Protein AF-A0A7X9X842-F1 (afdb_monomer_lite)

Secondary structure (DSSP, 8-state):
--------------EEHHHHHHHTS-HHHHHHHTT-HHHHHHHHHHHHTT-EEEEE-TTS--EEETTTTEEEEEGGGGG-HHHHHHHHHHHHHHHHS-----TT-HHHHHHHHHHHHHHHHHHHHHHHHHHHHTTPPP----STTHHHHHHHHHHHHHH--HHHHHHHHHHHHTTSBPTTT-SBHHHHHHHHHHHHHTT-

Foldseek 3Di:
DDDDPPPPPPWDDWDQLVVCLVPPQDDLLVVLCVLQPLSVVLSVVLSVVRATETEDEAPPAWAQDQVRSYTYHHPVCSVPNLLRNLRSQLRSQLSRPPQDADLVDLVSRLLSVLLSSLSSQLSSVSSQVSSVVSVHDRSAGDFPLSVQLVVLSVVCVVVVCVVSSSNSSSVSQQQTADPPPRHRVSVVSSVVSCVVPVPD

Structure (mmCIF, N/CA/C/O backbone):
data_AF-A0A7X9X842-F1
#
_entry.id   AF-A0A7X9X842-F1
#
loop_
_atom_site.group_PDB
_atom_site.id
_atom_site.type_symbol
_atom_site.label_atom_id
_atom_site.label_alt_id
_atom_site.label_comp_id
_atom_site.label_asym_id
_atom_site.label_entity_id
_atom_site.label_seq_id
_atom_site.pdbx_PDB_ins_code
_atom_site.Cartn_x
_atom_site.Cartn_y
_atom_site.Cartn_z
_atom_site.occupancy
_atom_site.B_iso_or_equiv
_atom_site.auth_seq_id
_atom_site.auth_comp_id
_atom_site.auth_asym_id
_atom_site.auth_atom_id
_atom_site.pdbx_PDB_model_num
ATOM 1 N N . MET A 1 1 ? 42.921 -17.478 0.334 1.00 38.78 1 MET A N 1
ATOM 2 C CA . MET A 1 1 ? 42.304 -16.219 0.797 1.00 38.78 1 MET A CA 1
ATOM 3 C C . MET A 1 1 ? 40.985 -16.073 0.066 1.00 38.78 1 MET A C 1
ATOM 5 O O . MET A 1 1 ? 41.009 -15.797 -1.123 1.00 38.78 1 MET A O 1
ATOM 9 N N . SER A 1 2 ? 39.864 -16.324 0.735 1.00 37.97 2 SER A N 1
ATOM 10 C CA . SER A 1 2 ? 38.536 -16.087 0.161 1.00 37.97 2 SER A CA 1
ATOM 11 C C . SER A 1 2 ? 37.864 -15.053 1.046 1.00 37.97 2 SER A C 1
ATOM 13 O O . SER A 1 2 ? 37.557 -15.329 2.204 1.00 37.97 2 SER A O 1
ATOM 15 N N . VAL A 1 3 ? 37.766 -13.827 0.536 1.00 37.09 3 VAL A N 1
ATOM 16 C CA . VAL A 1 3 ? 37.162 -12.707 1.255 1.00 37.09 3 VAL A CA 1
ATOM 17 C C . VAL A 1 3 ? 35.656 -12.915 1.259 1.00 37.09 3 VAL A C 1
ATOM 19 O O . VAL A 1 3 ? 35.010 -12.946 0.215 1.00 37.09 3 VAL A O 1
ATOM 22 N N . ASN A 1 4 ? 35.122 -13.076 2.461 1.00 41.97 4 ASN A N 1
ATOM 23 C CA . ASN A 1 4 ? 33.704 -13.119 2.747 1.00 41.97 4 ASN A CA 1
ATOM 24 C C . ASN A 1 4 ? 33.177 -11.676 2.679 1.00 41.97 4 ASN A C 1
ATOM 26 O O . ASN A 1 4 ? 33.366 -10.904 3.619 1.00 41.97 4 ASN A O 1
ATOM 30 N N . ILE A 1 5 ? 32.586 -11.273 1.553 1.00 40.59 5 ILE A N 1
ATOM 31 C CA . ILE A 1 5 ? 31.955 -9.953 1.435 1.00 40.59 5 ILE A CA 1
ATOM 32 C C . ILE A 1 5 ? 30.521 -10.085 1.950 1.00 40.59 5 ILE A C 1
ATOM 34 O O . ILE A 1 5 ? 29.567 -10.167 1.179 1.00 40.59 5 ILE A O 1
ATOM 38 N N . SER A 1 6 ? 30.365 -10.091 3.276 1.00 43.28 6 SER A N 1
ATOM 39 C CA . SER A 1 6 ? 29.121 -9.607 3.876 1.00 43.28 6 SER A CA 1
ATOM 40 C C . SER A 1 6 ? 29.025 -8.130 3.522 1.00 43.28 6 SER A C 1
ATOM 42 O O . SER A 1 6 ? 29.662 -7.285 4.152 1.00 43.28 6 SER A O 1
ATOM 44 N N . ALA A 1 7 ? 28.280 -7.818 2.465 1.00 40.69 7 ALA A N 1
ATOM 45 C CA . ALA A 1 7 ? 27.911 -6.453 2.152 1.00 40.69 7 ALA A CA 1
ATOM 46 C C . ALA A 1 7 ? 27.031 -5.945 3.299 1.00 40.69 7 ALA A C 1
ATOM 48 O O . ALA A 1 7 ? 25.828 -6.198 3.341 1.00 40.69 7 ALA A O 1
ATOM 49 N N . VAL A 1 8 ? 27.647 -5.248 4.254 1.00 39.09 8 VAL A N 1
ATOM 50 C CA . VAL A 1 8 ? 26.935 -4.402 5.209 1.00 39.09 8 VAL A CA 1
ATOM 51 C C . VAL A 1 8 ? 26.252 -3.328 4.365 1.00 39.09 8 VAL A C 1
ATOM 53 O O . VAL A 1 8 ? 26.873 -2.339 3.975 1.00 39.09 8 VAL A O 1
ATOM 56 N N . ARG A 1 9 ? 24.992 -3.564 3.984 1.00 49.44 9 ARG A N 1
ATOM 57 C CA . ARG A 1 9 ? 24.164 -2.551 3.330 1.00 49.44 9 ARG A CA 1
ATOM 58 C C . ARG A 1 9 ? 24.034 -1.396 4.317 1.00 49.44 9 ARG A C 1
ATOM 60 O O . ARG A 1 9 ? 23.484 -1.568 5.400 1.00 49.44 9 ARG A O 1
ATOM 67 N N . ARG A 1 10 ? 24.619 -0.248 3.972 1.00 44.88 10 ARG A N 1
ATOM 68 C CA . ARG A 1 10 ? 24.470 0.988 4.748 1.00 44.88 10 ARG A CA 1
ATOM 69 C C . ARG A 1 10 ? 22.972 1.297 4.904 1.00 44.88 10 ARG A C 1
ATOM 71 O O . ARG A 1 10 ? 22.228 1.023 3.960 1.00 44.88 10 ARG A O 1
ATOM 78 N N . PRO A 1 11 ? 22.531 1.886 6.030 1.00 49.59 11 PRO A N 1
ATOM 79 C CA . PRO A 1 11 ? 21.197 2.468 6.105 1.00 49.59 11 PRO A CA 1
ATOM 80 C C . PRO A 1 11 ? 21.057 3.460 4.949 1.00 49.59 11 PRO A C 1
ATOM 82 O O . PRO A 1 11 ? 21.886 4.365 4.812 1.00 49.59 11 PRO A O 1
ATOM 85 N N . VAL A 1 12 ? 20.065 3.259 4.083 1.00 60.59 12 VAL A N 1
ATOM 86 C CA . VAL A 1 12 ? 19.751 4.243 3.047 1.00 60.59 12 VAL A CA 1
ATOM 87 C C . VAL A 1 12 ? 19.111 5.416 3.772 1.00 60.59 12 VAL A C 1
ATOM 89 O O . VAL A 1 12 ? 18.050 5.270 4.373 1.00 60.59 12 VAL A O 1
ATOM 92 N N . VAL A 1 13 ? 19.809 6.552 3.791 1.00 76.31 13 VAL A N 1
ATOM 93 C CA . VAL A 1 13 ? 19.297 7.795 4.375 1.00 76.31 13 VAL A CA 1
ATOM 94 C C . VAL A 1 13 ? 17.969 8.125 3.686 1.00 76.31 13 VAL A C 1
ATOM 96 O O . VAL A 1 13 ? 17.920 8.035 2.457 1.00 76.31 13 VAL A O 1
ATOM 99 N N . PRO A 1 14 ? 16.907 8.500 4.424 1.00 89.12 14 PRO A N 1
ATOM 100 C CA . PRO A 1 14 ? 15.644 8.865 3.802 1.00 89.12 14 PRO A CA 1
ATOM 101 C C . PRO A 1 14 ? 15.843 9.943 2.742 1.00 89.12 14 PRO A C 1
ATOM 103 O O . PRO A 1 14 ? 16.371 11.023 3.019 1.00 89.12 14 PRO A O 1
ATOM 106 N N . ALA A 1 15 ? 15.409 9.630 1.527 1.00 93.19 15 ALA A N 1
ATOM 107 C CA . ALA A 1 15 ? 15.590 10.460 0.350 1.00 93.19 15 ALA A CA 1
ATOM 108 C C . ALA A 1 15 ? 14.238 11.016 -0.108 1.00 93.19 15 ALA A C 1
ATOM 110 O O . ALA A 1 15 ? 13.210 10.360 0.089 1.00 93.19 15 ALA A O 1
ATOM 111 N N . PRO A 1 16 ? 14.196 12.211 -0.720 1.00 96.69 16 PRO A N 1
ATOM 112 C CA . PRO A 1 16 ? 12.994 12.689 -1.397 1.00 96.69 16 PRO A CA 1
ATOM 113 C C . PRO A 1 16 ? 12.435 11.622 -2.346 1.00 96.69 16 PRO A C 1
ATOM 115 O O . PRO A 1 16 ? 13.208 10.923 -3.001 1.00 96.69 16 PRO A O 1
ATOM 118 N N . VAL A 1 17 ? 11.104 11.503 -2.447 1.00 96.62 17 VAL A N 1
ATOM 119 C CA . VAL A 1 17 ? 10.449 10.486 -3.302 1.00 96.62 17 VAL A CA 1
ATOM 120 C C . VAL A 1 17 ? 11.032 10.477 -4.720 1.00 96.62 17 VAL A C 1
ATOM 122 O O . VAL A 1 17 ? 11.341 9.411 -5.243 1.00 96.62 17 VAL A O 1
ATOM 125 N N . THR A 1 18 ? 11.223 11.652 -5.328 1.00 93.62 18 THR A N 1
ATOM 126 C CA . THR A 1 18 ? 11.776 11.781 -6.685 1.00 93.62 18 THR A CA 1
ATOM 127 C C . THR A 1 18 ? 13.183 11.194 -6.797 1.00 93.62 18 THR A C 1
ATOM 129 O O . THR A 1 18 ? 13.456 10.451 -7.738 1.00 93.62 18 THR A O 1
ATOM 132 N N . ASP A 1 19 ? 14.052 11.487 -5.829 1.00 95.00 19 ASP A N 1
ATOM 133 C CA . ASP A 1 19 ? 15.444 11.032 -5.833 1.00 95.00 19 ASP A CA 1
ATOM 134 C C . ASP A 1 19 ? 15.510 9.521 -5.596 1.00 95.00 19 ASP A C 1
ATOM 136 O O . ASP A 1 19 ? 16.178 8.801 -6.335 1.00 95.00 19 ASP A O 1
ATOM 140 N N . PHE A 1 20 ? 14.730 9.020 -4.634 1.00 95.94 20 PHE A N 1
ATOM 141 C CA . PHE A 1 20 ? 14.652 7.593 -4.336 1.00 95.94 20 PHE A CA 1
ATOM 142 C C . PHE A 1 20 ? 14.150 6.786 -5.543 1.00 95.94 20 PHE A C 1
ATOM 144 O O . PHE A 1 20 ? 14.717 5.746 -5.878 1.00 95.94 20 PHE A O 1
ATOM 151 N N . MET A 1 21 ? 13.112 7.270 -6.237 1.00 94.88 21 MET A N 1
ATOM 152 C CA . MET A 1 21 ? 12.616 6.631 -7.464 1.00 94.88 21 MET A CA 1
ATOM 153 C C . MET A 1 21 ? 13.655 6.643 -8.596 1.00 94.88 21 MET A C 1
ATOM 155 O O . MET A 1 21 ? 13.623 5.766 -9.455 1.00 94.88 21 MET A O 1
ATOM 159 N N . ALA A 1 22 ? 14.572 7.612 -8.616 1.00 92.31 22 ALA A N 1
ATOM 160 C CA . ALA A 1 22 ? 15.604 7.706 -9.642 1.00 92.31 22 ALA A CA 1
ATOM 161 C C . ALA A 1 22 ? 16.816 6.799 -9.365 1.00 92.31 22 ALA A C 1
ATOM 163 O O . ALA A 1 22 ? 17.404 6.287 -10.319 1.00 92.31 22 ALA A O 1
ATOM 164 N N . SER A 1 23 ? 17.198 6.594 -8.096 1.00 90.56 23 SER A N 1
ATOM 165 C CA . SER A 1 23 ? 18.446 5.896 -7.742 1.00 90.56 23 SER A CA 1
ATOM 166 C C . SER A 1 23 ? 18.275 4.536 -7.062 1.00 90.56 23 SER A C 1
ATOM 168 O O . SER A 1 23 ? 19.136 3.676 -7.235 1.00 90.56 23 SER A O 1
ATOM 170 N N . GLU A 1 24 ? 17.190 4.305 -6.315 1.00 91.69 24 GLU A N 1
ATOM 171 C CA . GLU A 1 24 ? 17.129 3.197 -5.342 1.00 91.69 24 GLU A CA 1
ATOM 172 C C . GLU A 1 24 ? 16.238 2.016 -5.745 1.00 91.69 24 GLU A C 1
ATOM 174 O O . GLU A 1 24 ? 16.374 0.921 -5.193 1.00 91.69 24 GLU A O 1
ATOM 179 N N . VAL A 1 25 ? 15.286 2.212 -6.659 1.00 92.12 25 VAL A N 1
ATOM 180 C CA . VAL A 1 25 ? 14.272 1.184 -6.975 1.00 92.12 25 VAL A CA 1
ATOM 181 C C . VAL A 1 25 ? 14.763 0.120 -7.965 1.00 92.12 25 VAL A C 1
ATOM 183 O O . VAL A 1 25 ? 14.256 -1.000 -7.967 1.00 92.12 25 VAL A O 1
ATOM 186 N N . GLY A 1 26 ? 15.772 0.439 -8.781 1.00 94.12 26 GLY A N 1
ATOM 187 C CA . GLY A 1 26 ? 16.289 -0.442 -9.832 1.00 94.12 26 GLY A CA 1
ATOM 188 C C . GLY A 1 26 ? 15.396 -0.525 -11.080 1.00 94.12 26 GLY A C 1
ATOM 189 O O . GLY A 1 26 ? 14.231 -0.131 -11.082 1.00 94.12 26 GLY A O 1
ATOM 190 N N . GLU A 1 27 ? 15.956 -1.041 -12.177 1.00 96.00 27 GLU A N 1
ATOM 191 C CA . GLU A 1 27 ? 15.334 -0.955 -13.507 1.00 96.00 27 GLU A CA 1
ATOM 192 C C . GLU A 1 27 ? 14.007 -1.723 -13.619 1.00 96.00 27 GLU A C 1
ATOM 194 O O . GLU A 1 27 ? 13.046 -1.212 -14.195 1.00 96.00 27 GLU A O 1
ATOM 199 N N . ASP A 1 28 ? 13.920 -2.928 -13.050 1.00 97.19 28 ASP A N 1
ATOM 200 C CA . ASP A 1 28 ? 12.709 -3.749 -13.145 1.00 97.19 28 ASP A CA 1
ATOM 201 C C . ASP A 1 28 ? 11.518 -3.108 -12.426 1.00 97.19 28 ASP A C 1
ATOM 203 O O . ASP A 1 28 ? 10.408 -3.085 -12.964 1.00 97.19 28 ASP A O 1
ATOM 207 N N . VAL A 1 29 ? 11.746 -2.534 -11.241 1.00 98.00 29 VAL A N 1
ATOM 20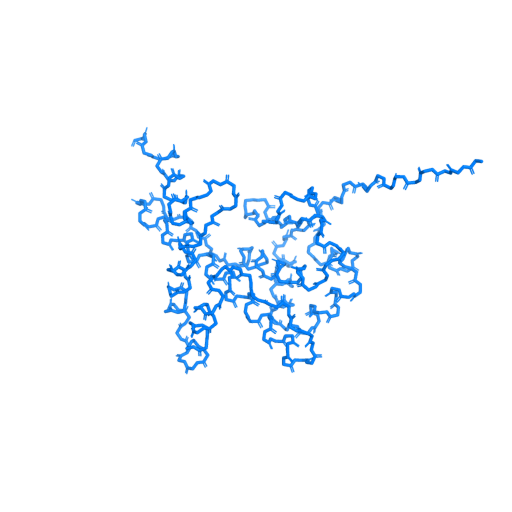8 C CA . VAL A 1 29 ? 10.713 -1.802 -10.498 1.00 98.00 29 VAL A CA 1
ATOM 209 C C . VAL A 1 29 ? 10.337 -0.524 -11.243 1.00 98.00 29 VAL A C 1
ATOM 211 O O . VAL A 1 29 ? 9.149 -0.286 -11.458 1.00 98.00 29 VAL A O 1
ATOM 214 N N . SER A 1 30 ? 11.316 0.248 -11.729 1.00 97.81 30 SER A N 1
ATOM 215 C CA . SER A 1 30 ? 11.059 1.439 -12.552 1.00 97.81 30 SER A CA 1
ATOM 216 C C . SER A 1 30 ? 10.210 1.125 -13.783 1.00 97.81 30 SER A C 1
ATOM 218 O O . SER A 1 30 ? 9.270 1.858 -14.092 1.00 97.81 30 SER A O 1
ATOM 220 N N . ARG A 1 31 ? 10.483 0.009 -14.469 1.00 98.06 31 ARG A N 1
ATOM 221 C CA . ARG A 1 31 ? 9.726 -0.420 -15.653 1.00 98.06 31 ARG A CA 1
ATOM 222 C C . ARG A 1 31 ? 8.276 -0.763 -15.313 1.00 98.06 31 ARG A C 1
ATOM 224 O O . ARG A 1 31 ? 7.384 -0.460 -16.102 1.00 98.06 31 ARG A O 1
ATOM 231 N N . LEU A 1 32 ? 8.034 -1.388 -14.162 1.00 98.56 32 LEU A N 1
ATOM 232 C CA . LEU A 1 32 ? 6.685 -1.703 -13.684 1.00 98.56 32 LEU A CA 1
ATOM 233 C C . LEU A 1 32 ? 5.924 -0.442 -13.260 1.00 98.56 32 LEU A C 1
ATOM 235 O O . LEU A 1 32 ? 4.793 -0.251 -13.696 1.00 98.56 32 LEU A O 1
ATOM 239 N N . ILE A 1 33 ? 6.549 0.446 -12.481 1.00 98.31 33 ILE A N 1
ATOM 240 C CA . ILE A 1 33 ? 5.957 1.737 -12.094 1.00 98.31 33 ILE A CA 1
ATOM 241 C C . ILE A 1 33 ? 5.605 2.554 -13.344 1.00 98.31 33 ILE A C 1
ATOM 243 O O . ILE A 1 33 ? 4.513 3.109 -13.432 1.00 98.31 33 ILE A O 1
ATOM 247 N N . GLY A 1 34 ? 6.483 2.551 -14.353 1.00 98.19 34 GLY A N 1
ATOM 248 C CA . GLY A 1 34 ? 6.274 3.217 -15.641 1.00 98.19 34 GLY A CA 1
ATOM 249 C C . GLY A 1 34 ? 5.009 2.785 -16.396 1.00 98.19 34 GLY A C 1
ATOM 250 O O . GLY A 1 34 ? 4.547 3.506 -17.276 1.00 98.19 34 GLY A O 1
ATOM 251 N N . LYS A 1 35 ? 4.427 1.631 -16.050 1.00 98.75 35 LYS A N 1
ATOM 252 C CA . LYS A 1 35 ? 3.185 1.108 -16.635 1.00 98.75 35 LYS A CA 1
ATOM 253 C C . LYS A 1 35 ? 1.923 1.502 -15.858 1.00 98.75 35 LYS A C 1
ATOM 255 O O . LYS A 1 35 ? 0.832 1.156 -16.299 1.00 98.75 35 LYS A O 1
ATOM 260 N N . SER A 1 36 ? 2.040 2.217 -14.738 1.00 98.69 36 SER A N 1
ATOM 261 C CA . SER A 1 36 ? 0.904 2.709 -13.950 1.00 98.69 36 SER A CA 1
ATOM 262 C C . SER A 1 36 ? 0.897 4.241 -13.895 1.00 98.69 36 SER A C 1
ATOM 264 O O . SER A 1 36 ? 1.571 4.843 -13.052 1.00 98.69 36 SER A O 1
ATOM 266 N N . PRO A 1 37 ? 0.131 4.910 -14.780 1.00 98.56 37 PRO A N 1
ATOM 267 C CA . PRO A 1 37 ? -0.028 6.362 -14.742 1.00 98.56 37 PRO A CA 1
ATOM 268 C C . PRO A 1 37 ? -0.550 6.881 -13.396 1.00 98.56 37 PRO A C 1
ATOM 270 O O . PRO A 1 37 ? -0.119 7.942 -12.943 1.00 98.56 37 PRO A O 1
ATOM 273 N N . GLY A 1 38 ? -1.446 6.137 -12.738 1.00 98.06 38 GLY A N 1
ATOM 274 C CA . GLY A 1 38 ? -1.988 6.496 -11.432 1.00 98.06 38 GLY A CA 1
ATOM 275 C C . GLY A 1 38 ? -0.926 6.490 -10.334 1.00 98.06 38 GLY A C 1
ATOM 276 O O . GL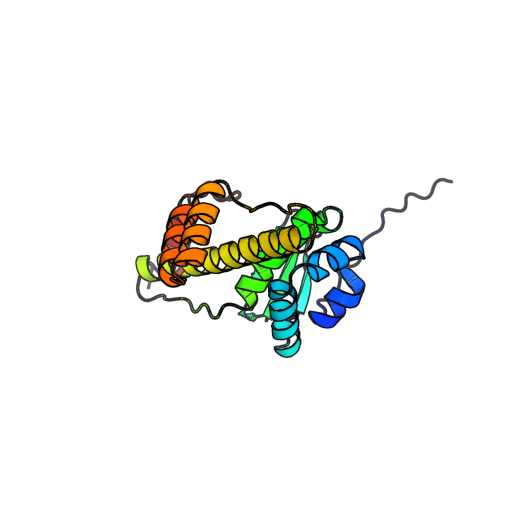Y A 1 38 ? -0.833 7.457 -9.578 1.00 98.06 38 GLY A O 1
ATOM 277 N N . LEU A 1 39 ? -0.089 5.447 -10.276 1.00 98.50 39 LEU A N 1
ATOM 278 C CA . LEU A 1 39 ? 1.010 5.371 -9.311 1.00 98.50 39 LEU A CA 1
ATOM 279 C C . LEU A 1 39 ? 2.063 6.460 -9.563 1.00 98.50 39 LEU A C 1
ATOM 281 O O . LEU A 1 39 ? 2.514 7.104 -8.618 1.00 98.50 39 LEU A O 1
ATOM 285 N N . LEU A 1 40 ? 2.418 6.716 -10.827 1.00 98.19 40 LEU A N 1
ATOM 286 C CA . LEU A 1 40 ? 3.333 7.805 -11.193 1.00 98.19 40 LEU A CA 1
ATOM 287 C C . LEU A 1 40 ? 2.812 9.176 -10.744 1.00 98.19 40 LEU A C 1
ATOM 289 O O . LEU A 1 40 ? 3.581 9.994 -10.235 1.00 98.19 40 LEU A O 1
ATOM 293 N N . ALA A 1 41 ? 1.516 9.435 -10.928 1.00 98.00 41 ALA A N 1
ATOM 294 C CA . ALA A 1 41 ? 0.898 10.688 -10.510 1.00 98.00 41 ALA A CA 1
ATOM 295 C C . ALA A 1 41 ? 0.946 10.865 -8.985 1.00 98.00 41 ALA A C 1
ATOM 297 O O . ALA A 1 41 ? 1.299 11.948 -8.510 1.00 98.00 41 ALA A O 1
ATOM 298 N N . ASP A 1 42 ? 0.657 9.804 -8.227 1.00 97.94 42 ASP A N 1
ATOM 299 C CA . ASP A 1 42 ? 0.709 9.840 -6.765 1.00 97.94 42 ASP A CA 1
ATOM 300 C C . ASP A 1 42 ? 2.148 10.041 -6.261 1.00 97.94 42 ASP A C 1
ATOM 302 O O . ASP A 1 42 ? 2.389 10.932 -5.447 1.00 97.94 42 ASP A O 1
ATOM 306 N N . LEU A 1 43 ? 3.129 9.312 -6.808 1.00 98.19 43 LEU A N 1
ATOM 307 C CA . LEU A 1 43 ? 4.553 9.492 -6.488 1.00 98.19 43 LEU A CA 1
ATOM 308 C C . LEU A 1 43 ? 5.029 10.923 -6.774 1.00 98.19 43 LEU A C 1
ATOM 310 O O . LEU A 1 43 ? 5.689 11.542 -5.938 1.00 98.19 43 LEU A O 1
ATOM 314 N N . LYS A 1 44 ? 4.652 11.486 -7.929 1.00 97.00 44 LYS A N 1
ATOM 315 C CA . LYS A 1 44 ? 4.982 12.872 -8.280 1.00 97.00 44 LYS A CA 1
ATOM 316 C C . LYS A 1 44 ? 4.377 13.859 -7.283 1.00 97.00 44 LYS A C 1
ATOM 318 O O . LYS A 1 44 ? 5.064 14.786 -6.857 1.00 97.00 44 LYS A O 1
ATOM 323 N N . LYS A 1 45 ? 3.107 13.671 -6.907 1.00 96.75 45 LYS A N 1
ATOM 324 C CA . LYS A 1 45 ? 2.431 14.517 -5.915 1.00 96.75 45 LYS A CA 1
ATOM 325 C C . LYS A 1 45 ? 3.163 14.471 -4.575 1.00 96.75 45 LYS A C 1
ATOM 327 O O . LYS A 1 45 ? 3.457 15.524 -4.022 1.00 96.75 45 LYS A O 1
ATOM 332 N N . LEU A 1 46 ? 3.509 13.278 -4.092 1.00 97.62 46 LEU A N 1
ATOM 333 C CA . LEU A 1 46 ? 4.250 13.107 -2.842 1.00 97.62 46 LEU A CA 1
ATOM 334 C C . LEU A 1 46 ? 5.629 13.776 -2.885 1.00 97.62 46 LEU A C 1
ATOM 336 O O . LEU A 1 46 ? 5.990 14.468 -1.935 1.00 97.62 46 LEU A O 1
ATOM 340 N N . GLY A 1 47 ? 6.357 13.646 -3.999 1.00 96.31 47 GLY A N 1
ATOM 341 C CA . GLY A 1 47 ? 7.634 14.335 -4.200 1.00 96.31 47 GLY A CA 1
ATOM 342 C C . GLY A 1 47 ? 7.508 15.858 -4.115 1.00 96.31 47 GLY A C 1
ATOM 343 O O . GLY A 1 47 ? 8.302 16.502 -3.435 1.00 96.31 47 GLY A O 1
ATOM 344 N N . VAL A 1 48 ? 6.470 16.440 -4.729 1.00 96.25 48 VAL A N 1
ATOM 345 C CA . VAL A 1 48 ? 6.174 17.884 -4.618 1.00 96.25 48 VAL A CA 1
ATOM 346 C C . VAL A 1 48 ? 5.776 18.275 -3.191 1.00 96.25 48 VAL A C 1
ATOM 348 O O . VAL A 1 48 ? 6.136 19.352 -2.726 1.00 96.25 48 VAL A O 1
ATOM 351 N N . SER A 1 49 ? 5.061 17.404 -2.479 1.00 95.44 49 SER A N 1
ATOM 352 C CA . SER A 1 49 ? 4.628 17.617 -1.092 1.00 95.44 49 SER A CA 1
ATOM 353 C C . SER A 1 49 ? 5.709 17.327 -0.040 1.00 95.44 49 SER A C 1
ATOM 355 O O . SER A 1 49 ? 5.396 17.319 1.148 1.00 95.44 49 SER A O 1
ATOM 357 N N . GLY A 1 50 ? 6.961 17.091 -0.447 1.00 96.25 50 GLY A N 1
ATOM 358 C CA . GLY A 1 50 ? 8.100 16.945 0.464 1.00 96.25 50 GLY A CA 1
ATOM 359 C C . GLY A 1 50 ? 8.221 15.584 1.152 1.00 96.25 50 GLY A C 1
ATOM 360 O O . GLY A 1 50 ? 9.053 15.435 2.047 1.00 96.25 50 GLY A O 1
ATOM 361 N N . TRP A 1 51 ? 7.435 14.588 0.734 1.00 98.25 51 TRP A N 1
ATOM 362 C CA . TRP A 1 51 ? 7.538 13.236 1.277 1.00 98.25 51 TRP A CA 1
ATOM 363 C C . TRP A 1 51 ? 8.876 12.583 0.930 1.00 98.25 51 TRP A C 1
ATOM 365 O O . TRP A 1 51 ? 9.477 12.830 -0.124 1.00 98.25 51 TRP A O 1
ATOM 375 N N . LYS A 1 52 ? 9.316 11.694 1.820 1.00 98.00 52 LYS A N 1
ATOM 376 C CA . LYS A 1 52 ? 10.552 10.921 1.682 1.00 98.00 52 LYS A CA 1
ATOM 377 C C . LYS A 1 52 ? 10.273 9.424 1.669 1.00 98.00 52 LYS A C 1
ATOM 379 O O . LYS A 1 52 ? 9.267 8.969 2.210 1.00 98.00 52 LYS A O 1
ATOM 384 N N . ILE A 1 53 ? 11.190 8.665 1.078 1.00 97.94 53 ILE A N 1
ATOM 385 C CA . ILE A 1 53 ? 11.194 7.202 1.089 1.00 97.94 53 ILE A CA 1
ATOM 386 C C . ILE A 1 53 ? 12.540 6.705 1.617 1.00 97.94 53 ILE A C 1
ATOM 388 O O . ILE A 1 53 ? 13.590 7.287 1.333 1.00 97.94 53 ILE A O 1
ATOM 392 N N . GLN A 1 54 ? 12.502 5.624 2.388 1.00 96.06 54 GLN A N 1
ATOM 393 C CA . GLN A 1 54 ? 13.683 4.886 2.825 1.00 96.06 54 GLN A CA 1
ATOM 394 C C . GLN A 1 54 ? 13.437 3.378 2.800 1.00 96.06 54 GLN A C 1
ATOM 396 O O . GLN A 1 54 ? 12.293 2.919 2.793 1.00 96.06 54 GLN A O 1
ATOM 401 N N . TYR A 1 55 ? 14.521 2.607 2.870 1.00 96.00 55 TYR A N 1
ATOM 402 C CA . TYR A 1 55 ? 14.437 1.194 3.226 1.00 96.00 55 TYR A CA 1
ATOM 403 C C . TYR A 1 55 ? 14.557 1.019 4.742 1.00 96.00 55 TYR A C 1
ATOM 405 O O . TYR A 1 55 ? 15.490 1.536 5.355 1.00 96.00 55 TYR A O 1
ATOM 413 N N . GLY A 1 56 ? 13.629 0.267 5.328 1.00 94.75 56 GLY A N 1
ATOM 414 C CA . GLY A 1 56 ? 13.706 -0.217 6.703 1.00 94.75 56 GLY A CA 1
ATOM 415 C C . GLY A 1 56 ? 14.474 -1.536 6.809 1.00 94.75 56 GLY A C 1
ATOM 416 O O . GLY A 1 56 ? 15.068 -2.024 5.847 1.00 94.75 56 GLY A O 1
ATOM 417 N N . GLU A 1 57 ? 14.446 -2.147 7.990 1.00 92.75 57 GLU A N 1
ATOM 418 C CA . GLU A 1 57 ? 15.013 -3.482 8.198 1.00 92.75 57 GLU A CA 1
ATOM 419 C C . GLU A 1 57 ? 14.228 -4.565 7.437 1.00 92.75 57 GLU A C 1
ATOM 421 O O . GLU A 1 57 ? 13.006 -4.498 7.290 1.00 92.75 57 GLU A O 1
ATOM 426 N N . ALA A 1 58 ? 14.935 -5.599 6.974 1.00 93.31 58 ALA A N 1
ATOM 427 C CA . ALA A 1 58 ? 14.313 -6.720 6.280 1.00 93.31 58 ALA A CA 1
ATOM 428 C C . ALA A 1 58 ? 13.399 -7.524 7.223 1.00 93.31 58 ALA A C 1
ATOM 430 O O . ALA A 1 58 ? 13.822 -7.948 8.298 1.00 93.31 58 ALA A O 1
ATOM 431 N N . GLY A 1 59 ? 12.160 -7.773 6.797 1.00 91.06 59 GLY A N 1
ATOM 432 C CA . GLY A 1 59 ? 11.156 -8.519 7.559 1.00 91.06 59 GLY A CA 1
ATOM 433 C C . GLY A 1 59 ? 10.407 -7.697 8.614 1.00 91.06 59 GLY A C 1
ATOM 434 O O . GLY A 1 59 ? 9.643 -8.276 9.385 1.00 91.06 59 GLY A O 1
ATOM 435 N N . LYS A 1 60 ? 10.619 -6.375 8.678 1.00 92.06 60 LYS A N 1
ATOM 436 C CA . LYS A 1 60 ? 9.885 -5.471 9.583 1.00 92.06 60 LYS A CA 1
ATOM 437 C C . LYS A 1 60 ? 8.650 -4.835 8.946 1.00 92.06 60 LYS A C 1
ATOM 439 O O . LYS A 1 60 ? 7.917 -4.137 9.640 1.00 92.06 60 LYS A O 1
ATOM 444 N N . GLY A 1 61 ? 8.388 -5.120 7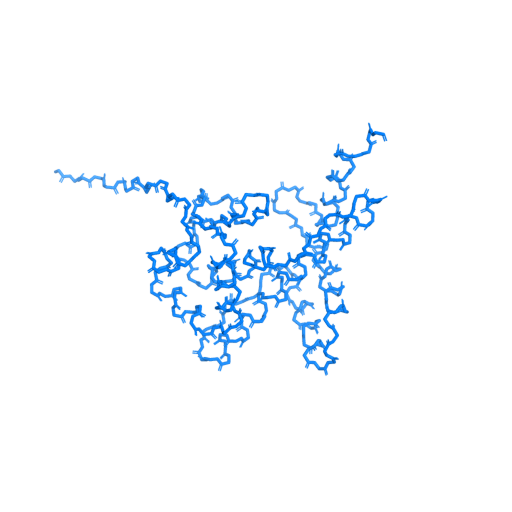.672 1.00 93.31 61 GLY A N 1
ATOM 445 C CA . GLY A 1 61 ? 7.247 -4.588 6.942 1.00 93.31 61 GLY A CA 1
ATOM 446 C C . GLY A 1 61 ? 7.507 -3.216 6.325 1.00 93.31 61 GLY A C 1
ATOM 447 O O . GLY A 1 61 ? 8.577 -2.621 6.472 1.00 93.31 61 GLY A O 1
ATOM 448 N N . SER A 1 62 ? 6.502 -2.750 5.593 1.00 96.88 62 SER A N 1
ATOM 449 C CA . SER A 1 62 ? 6.453 -1.422 4.990 1.00 96.88 62 SER A CA 1
ATOM 450 C C . SER A 1 62 ? 5.304 -0.641 5.613 1.00 96.88 62 SER A C 1
ATOM 452 O O . SER A 1 62 ? 4.333 -1.249 6.057 1.00 96.88 62 SER A O 1
ATOM 454 N N . PHE A 1 63 ? 5.437 0.679 5.682 1.00 96.38 63 PHE A N 1
ATOM 455 C CA . PHE A 1 63 ? 4.407 1.559 6.227 1.00 96.38 63 PHE A CA 1
ATOM 456 C C . PHE A 1 63 ? 4.633 3.007 5.780 1.00 96.38 63 PHE A C 1
ATOM 458 O O . PHE A 1 63 ? 5.772 3.440 5.566 1.00 96.38 63 PHE A O 1
ATOM 465 N N . ALA A 1 64 ? 3.557 3.786 5.712 1.00 97.38 64 ALA A N 1
ATOM 466 C CA . ALA A 1 64 ? 3.611 5.240 5.622 1.00 97.38 64 ALA A CA 1
ATOM 467 C C . ALA A 1 64 ? 3.375 5.888 6.994 1.00 97.38 64 ALA A C 1
ATOM 469 O O . ALA A 1 64 ? 2.389 5.612 7.673 1.00 97.38 64 ALA A O 1
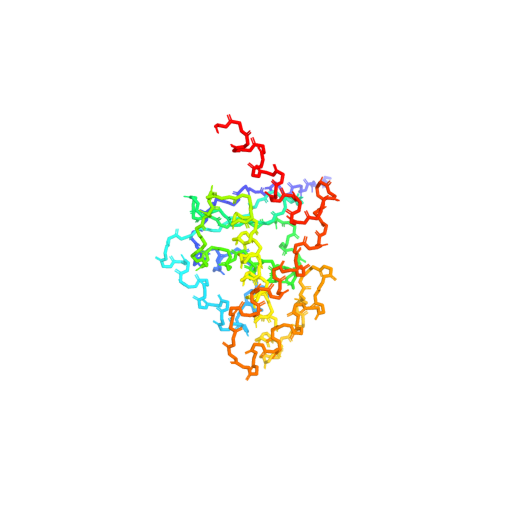ATOM 470 N N . ASN A 1 65 ? 4.253 6.810 7.380 1.00 95.62 65 ASN A N 1
ATOM 471 C CA . ASN A 1 65 ? 4.100 7.659 8.553 1.00 95.62 65 ASN A CA 1
ATOM 472 C C . ASN A 1 65 ? 3.791 9.094 8.100 1.00 95.62 65 ASN A C 1
ATOM 474 O O . ASN A 1 65 ? 4.632 9.769 7.504 1.00 95.62 65 ASN A O 1
ATOM 478 N N . ARG A 1 66 ? 2.568 9.550 8.386 1.00 93.75 66 ARG A N 1
ATOM 479 C CA . ARG A 1 66 ? 2.072 10.881 8.001 1.00 93.75 66 ARG A CA 1
ATOM 480 C C . ARG A 1 66 ? 2.680 12.016 8.821 1.00 93.75 66 ARG A C 1
ATOM 482 O O . ARG A 1 66 ? 2.883 13.088 8.263 1.00 93.75 66 ARG A O 1
ATOM 489 N N . ASN A 1 67 ? 3.020 11.772 10.087 1.00 92.44 67 ASN A N 1
ATOM 490 C CA . ASN A 1 67 ? 3.626 12.779 10.964 1.00 92.44 67 ASN A CA 1
ATOM 491 C C . ASN A 1 67 ? 5.026 13.168 10.477 1.00 92.44 67 ASN A C 1
ATOM 493 O O . ASN A 1 67 ? 5.367 14.346 10.444 1.00 92.44 67 ASN A O 1
ATOM 497 N N . ASP A 1 68 ? 5.798 12.177 10.026 1.00 94.31 68 ASP A N 1
ATOM 498 C CA . ASP A 1 68 ? 7.167 12.375 9.535 1.00 94.31 68 ASP A CA 1
ATOM 499 C C . ASP A 1 68 ? 7.244 12.567 8.009 1.00 94.31 68 ASP A C 1
ATOM 501 O O . ASP A 1 68 ? 8.335 12.736 7.458 1.00 94.31 68 ASP A O 1
ATOM 505 N N . GLN A 1 69 ? 6.101 12.501 7.313 1.00 96.69 69 GLN A N 1
ATOM 506 C CA . GLN A 1 69 ? 5.999 12.461 5.849 1.00 96.69 69 GLN A CA 1
ATOM 507 C C . GLN A 1 69 ? 6.980 11.456 5.219 1.00 96.69 69 GLN A C 1
ATOM 509 O O . GLN A 1 69 ? 7.731 11.766 4.284 1.00 96.69 69 GLN A O 1
ATOM 514 N N . MET A 1 70 ? 6.986 10.233 5.749 1.00 97.69 70 MET A N 1
ATOM 515 C CA . MET A 1 70 ? 7.954 9.201 5.396 1.00 97.69 70 MET A CA 1
ATOM 516 C C . MET A 1 70 ? 7.280 7.885 5.028 1.00 97.69 70 MET A C 1
ATOM 518 O O . MET A 1 70 ? 6.475 7.357 5.788 1.00 97.69 70 MET A O 1
ATOM 522 N N . ILE A 1 71 ? 7.664 7.313 3.890 1.00 98.44 71 ILE A N 1
ATOM 523 C CA . ILE A 1 71 ? 7.360 5.926 3.535 1.00 98.44 71 ILE A CA 1
ATOM 524 C C . ILE A 1 71 ? 8.591 5.077 3.851 1.00 98.44 71 ILE A C 1
ATOM 526 O O . ILE A 1 71 ? 9.691 5.347 3.367 1.00 98.44 71 ILE A O 1
ATOM 530 N N . THR A 1 72 ? 8.408 4.032 4.649 1.00 97.94 72 THR A N 1
ATOM 531 C CA . THR A 1 72 ? 9.434 3.017 4.898 1.00 97.94 72 THR A CA 1
ATOM 532 C C . THR A 1 72 ? 9.067 1.755 4.132 1.00 97.94 72 THR A C 1
ATOM 534 O O . THR A 1 72 ? 7.964 1.239 4.281 1.00 97.94 72 THR A O 1
ATOM 537 N N . LEU A 1 73 ? 9.989 1.258 3.307 1.00 97.88 73 LEU A N 1
ATOM 538 C CA . LEU A 1 73 ? 9.833 0.007 2.570 1.00 97.88 73 LEU A CA 1
ATOM 539 C C . LEU A 1 73 ? 10.692 -1.092 3.191 1.00 97.88 73 LEU A C 1
ATOM 541 O O . LEU A 1 73 ? 11.879 -0.884 3.441 1.00 97.88 73 LEU A O 1
ATOM 545 N N . ASP A 1 74 ? 10.128 -2.280 3.381 1.00 96.00 74 ASP A N 1
ATOM 546 C CA . ASP A 1 74 ? 10.880 -3.448 3.836 1.00 96.00 74 ASP A CA 1
ATOM 547 C C . ASP A 1 74 ? 12.037 -3.755 2.866 1.00 96.00 74 ASP A C 1
ATOM 549 O O . ASP A 1 74 ? 11.827 -3.967 1.665 1.00 96.00 74 ASP A O 1
ATOM 553 N N . ALA A 1 75 ? 13.275 -3.814 3.368 1.00 95.75 75 ALA A N 1
ATOM 554 C CA . ALA A 1 75 ? 14.450 -4.059 2.528 1.00 95.75 75 ALA A CA 1
ATOM 555 C C . ALA A 1 75 ? 14.416 -5.411 1.788 1.00 95.75 75 ALA A C 1
ATOM 557 O O . ALA A 1 75 ? 15.095 -5.568 0.769 1.00 95.75 75 ALA A O 1
ATOM 558 N N . SER A 1 76 ? 13.618 -6.383 2.247 1.00 95.50 76 SER A N 1
ATOM 559 C CA . SER A 1 76 ? 13.421 -7.665 1.557 1.00 95.50 76 SER A CA 1
ATOM 560 C C . SER A 1 76 ? 12.662 -7.541 0.229 1.00 95.50 76 SER A C 1
ATOM 562 O O . SER A 1 76 ? 12.682 -8.474 -0.576 1.00 95.50 76 SER A O 1
ATOM 564 N N . LEU A 1 77 ? 12.023 -6.396 -0.045 1.00 96.06 77 LEU A N 1
ATOM 565 C CA . LEU A 1 77 ? 11.319 -6.150 -1.307 1.00 96.06 77 LEU A CA 1
ATOM 566 C C . LEU A 1 77 ? 12.266 -5.956 -2.493 1.00 96.06 77 LEU A C 1
ATOM 568 O O . LEU A 1 77 ? 11.858 -6.187 -3.628 1.00 96.06 77 LEU A O 1
ATOM 572 N N . GLN A 1 78 ? 13.523 -5.567 -2.259 1.00 94.12 78 GLN A N 1
ATOM 573 C CA . GLN A 1 78 ? 14.455 -5.172 -3.325 1.00 94.12 78 GLN A CA 1
ATOM 574 C C . GLN A 1 78 ? 14.744 -6.278 -4.351 1.00 94.12 78 GLN A C 1
ATOM 576 O O . GLN A 1 78 ? 15.072 -5.984 -5.493 1.00 94.12 78 GLN A O 1
ATOM 581 N N . SER A 1 7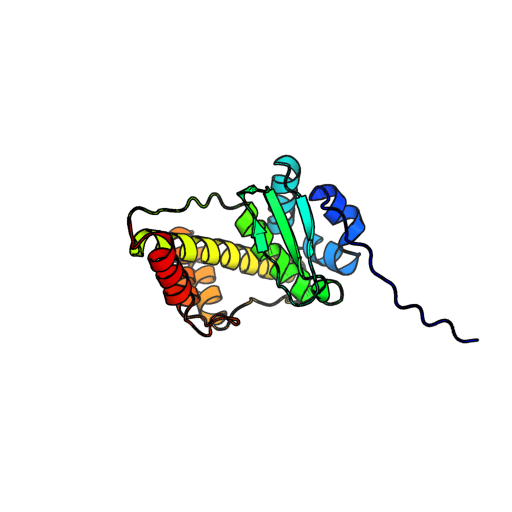9 ? 14.610 -7.549 -3.971 1.00 93.19 79 SER A N 1
ATOM 582 C CA . SER A 1 79 ? 14.766 -8.695 -4.878 1.00 93.19 79 SER A CA 1
ATOM 583 C C . SER A 1 79 ? 13.435 -9.224 -5.428 1.00 93.19 79 SER A C 1
ATOM 585 O O . SER A 1 79 ? 13.393 -10.295 -6.032 1.00 93.19 79 SER A O 1
ATOM 587 N N . ARG A 1 80 ? 12.322 -8.515 -5.195 1.00 97.12 80 ARG A N 1
ATOM 588 C CA . ARG A 1 80 ? 10.952 -8.991 -5.440 1.00 97.12 80 ARG A CA 1
ATOM 589 C C . ARG A 1 80 ? 10.121 -7.930 -6.173 1.00 97.12 80 ARG A C 1
ATOM 591 O O . ARG A 1 80 ? 9.160 -7.421 -5.598 1.00 97.12 80 ARG A O 1
ATOM 598 N N . PRO A 1 81 ? 10.427 -7.610 -7.443 1.00 97.75 81 PRO A N 1
ATOM 599 C CA . PRO A 1 81 ? 9.888 -6.432 -8.132 1.00 97.75 81 PRO A CA 1
ATOM 600 C C . PRO A 1 81 ? 8.353 -6.371 -8.187 1.00 97.75 81 PRO A C 1
ATOM 602 O O . PRO A 1 81 ? 7.776 -5.315 -7.946 1.00 97.75 81 PRO A O 1
ATOM 605 N N . LEU A 1 82 ? 7.667 -7.498 -8.418 1.00 98.44 82 LEU A N 1
ATOM 606 C CA . LEU A 1 82 ? 6.195 -7.532 -8.422 1.00 98.44 82 LEU A CA 1
ATOM 607 C C . LEU A 1 82 ? 5.613 -7.177 -7.046 1.00 98.44 82 LEU A C 1
ATOM 609 O O . LEU A 1 82 ? 4.747 -6.313 -6.926 1.00 98.44 82 LEU A O 1
ATOM 613 N N . LYS A 1 83 ? 6.141 -7.809 -5.989 1.00 98.31 83 LYS A N 1
ATOM 614 C CA . LYS A 1 83 ? 5.706 -7.551 -4.612 1.00 98.31 83 LYS A CA 1
ATOM 615 C C . LYS A 1 83 ? 6.081 -6.139 -4.166 1.00 98.31 83 LYS A C 1
ATOM 617 O O . LYS A 1 83 ? 5.309 -5.521 -3.444 1.00 98.31 83 LYS A O 1
ATOM 622 N N . TYR A 1 84 ? 7.229 -5.633 -4.615 1.00 98.44 84 TYR A N 1
ATOM 623 C CA . TYR A 1 84 ? 7.669 -4.265 -4.373 1.00 98.44 84 TYR A CA 1
ATOM 624 C C . TYR A 1 84 ? 6.613 -3.280 -4.857 1.00 98.44 84 TYR A C 1
ATOM 626 O O . TYR A 1 84 ? 6.133 -2.482 -4.064 1.00 98.44 84 TYR A O 1
ATOM 634 N N . VAL A 1 85 ? 6.230 -3.341 -6.136 1.00 98.62 85 VAL A N 1
ATOM 635 C CA . VAL A 1 85 ? 5.280 -2.377 -6.713 1.00 98.62 85 VAL A CA 1
ATOM 636 C C . VAL A 1 85 ? 3.901 -2.502 -6.077 1.00 98.62 85 VAL A C 1
ATOM 638 O O . VAL A 1 85 ? 3.280 -1.481 -5.796 1.00 98.62 85 VAL A O 1
ATOM 641 N N . GLN A 1 86 ? 3.462 -3.726 -5.767 1.00 98.44 86 GLN A N 1
ATOM 642 C CA . GLN A 1 86 ? 2.230 -3.951 -5.012 1.00 98.44 86 GLN A CA 1
ATOM 643 C C . GLN A 1 86 ? 2.262 -3.220 -3.661 1.00 98.44 86 GLN A C 1
ATOM 645 O O . GLN A 1 86 ? 1.362 -2.439 -3.368 1.00 98.44 86 GLN A O 1
ATOM 650 N N . VAL A 1 87 ? 3.309 -3.425 -2.858 1.00 98.31 87 VAL A N 1
ATOM 651 C CA . VAL A 1 87 ? 3.433 -2.793 -1.534 1.00 98.31 87 VAL A CA 1
ATOM 652 C C . VAL A 1 87 ? 3.620 -1.281 -1.654 1.00 98.31 87 VAL A C 1
ATOM 654 O O . VAL A 1 87 ? 2.934 -0.528 -0.975 1.00 98.31 87 VAL A O 1
ATOM 657 N N . LEU A 1 88 ? 4.475 -0.816 -2.567 1.00 98.50 88 LEU A N 1
ATOM 658 C CA . LEU A 1 88 ? 4.683 0.609 -2.814 1.00 98.50 88 LEU A CA 1
ATOM 659 C C . LEU A 1 88 ? 3.363 1.312 -3.142 1.00 98.50 88 LEU A C 1
ATOM 661 O O . LEU A 1 88 ? 3.103 2.383 -2.609 1.00 98.50 88 LEU A O 1
ATOM 665 N N . SER A 1 89 ? 2.519 0.716 -3.989 1.00 98.44 89 SER A N 1
ATOM 666 C CA . SER A 1 89 ? 1.233 1.314 -4.362 1.00 98.44 89 SER A CA 1
ATOM 667 C C . SER A 1 89 ? 0.238 1.433 -3.203 1.00 98.44 89 SER A C 1
ATOM 669 O O . SER A 1 89 ? -0.588 2.352 -3.211 1.00 98.44 89 SER A O 1
ATOM 671 N N . HIS A 1 90 ? 0.355 0.553 -2.203 1.00 98.31 90 HIS A N 1
ATOM 672 C CA . HIS A 1 90 ? -0.396 0.603 -0.949 1.00 98.31 90 HIS A CA 1
ATOM 673 C C . HIS A 1 90 ? 0.117 1.745 -0.064 1.00 98.31 90 HIS A C 1
ATOM 675 O O . HIS A 1 90 ? -0.635 2.662 0.263 1.00 98.31 90 HIS A O 1
ATOM 681 N N . GLU A 1 91 ? 1.424 1.777 0.215 1.00 98.38 91 GLU A N 1
ATOM 682 C CA . GLU A 1 91 ? 2.020 2.785 1.107 1.00 98.38 91 GLU A CA 1
ATOM 683 C C . GLU A 1 91 ? 1.958 4.208 0.548 1.00 98.38 91 GLU A C 1
ATOM 685 O O . GLU A 1 91 ? 1.645 5.162 1.262 1.00 98.38 91 GLU A O 1
ATOM 690 N N . VAL A 1 92 ? 2.194 4.366 -0.757 1.00 98.12 92 VAL A N 1
ATOM 691 C CA . VAL A 1 92 ? 2.036 5.652 -1.453 1.00 98.12 92 VAL A CA 1
ATOM 692 C C . VAL A 1 92 ? 0.618 6.174 -1.287 1.00 98.12 92 VAL A C 1
ATOM 694 O O . VAL A 1 92 ? 0.408 7.382 -1.163 1.00 98.12 92 VAL A O 1
ATOM 697 N N . ARG A 1 93 ? -0.374 5.282 -1.255 1.00 97.38 93 ARG A N 1
ATOM 698 C CA . ARG A 1 93 ? -1.753 5.707 -1.096 1.00 97.38 93 ARG A CA 1
ATOM 699 C C . ARG A 1 93 ? -2.087 6.096 0.335 1.00 97.38 93 ARG A C 1
ATOM 701 O O . ARG A 1 93 ? -2.793 7.089 0.479 1.00 97.38 93 ARG A O 1
ATOM 708 N N . HIS A 1 94 ? -1.559 5.426 1.358 1.00 97.56 94 HIS A N 1
ATOM 709 C CA . HIS A 1 94 ? -1.652 5.956 2.721 1.00 97.56 94 HIS A CA 1
ATOM 710 C C . HIS A 1 94 ? -1.057 7.373 2.781 1.00 97.56 94 HIS A C 1
ATOM 712 O O . HIS A 1 94 ? -1.715 8.313 3.223 1.00 97.56 94 HIS A O 1
ATOM 718 N N . ALA A 1 95 ? 0.132 7.581 2.217 1.00 97.00 95 ALA A N 1
ATOM 719 C CA . ALA A 1 95 ? 0.759 8.901 2.185 1.00 97.00 95 ALA A CA 1
ATOM 720 C C . ALA A 1 95 ? -0.064 9.970 1.430 1.00 97.00 95 ALA A C 1
ATOM 722 O O . ALA A 1 95 ? -0.110 11.130 1.837 1.00 97.00 95 ALA A O 1
ATOM 723 N N . ALA A 1 96 ? -0.719 9.599 0.325 1.00 93.62 96 ALA A N 1
ATOM 724 C CA . ALA A 1 96 ? -1.441 10.535 -0.540 1.00 93.62 96 ALA A CA 1
ATOM 725 C C . ALA A 1 96 ? -2.916 10.757 -0.156 1.00 93.62 96 ALA A C 1
ATOM 727 O O . ALA A 1 96 ? -3.526 11.727 -0.629 1.00 93.62 96 ALA A O 1
ATOM 728 N N . TYR A 1 97 ? -3.505 9.853 0.632 1.00 90.88 97 TYR A N 1
ATOM 729 C CA . TYR A 1 97 ? -4.902 9.912 1.053 1.00 90.88 97 TYR A CA 1
ATOM 730 C C . TYR A 1 97 ? -5.050 10.759 2.330 1.00 90.88 97 TYR A C 1
ATOM 732 O O . TYR A 1 97 ? -4.350 10.494 3.310 1.00 90.88 97 TYR A O 1
ATOM 740 N N . PRO A 1 98 ? -5.945 11.769 2.339 1.00 87.31 98 PRO A N 1
ATOM 741 C CA . PRO A 1 98 ? -6.126 12.684 3.465 1.00 87.31 98 PRO A CA 1
ATOM 742 C C . PRO A 1 98 ? -6.981 12.034 4.560 1.00 87.31 98 PRO A C 1
ATOM 744 O O . PRO A 1 98 ? -8.119 12.427 4.797 1.00 87.31 98 PRO A O 1
ATOM 747 N N . TYR A 1 99 ? -6.456 10.977 5.169 1.00 89.81 99 TYR A N 1
ATOM 748 C CA . TYR A 1 99 ? -7.056 10.373 6.348 1.00 89.81 99 TYR A CA 1
ATOM 749 C C . TYR A 1 99 ? -6.743 11.227 7.578 1.00 89.81 99 TYR A C 1
ATOM 751 O O . TYR A 1 99 ? -5.580 11.541 7.835 1.00 89.81 99 TYR A O 1
ATOM 759 N N . GLU A 1 100 ? -7.784 11.559 8.333 1.00 89.62 100 GLU A N 1
ATOM 760 C CA . GLU A 1 100 ? -7.686 12.129 9.671 1.00 89.62 100 GLU A CA 1
ATOM 761 C C . GLU A 1 100 ? -8.388 11.178 10.638 1.00 89.62 100 GLU A C 1
ATOM 763 O O . GLU A 1 100 ? -9.471 10.667 10.344 1.00 89.62 100 GLU A O 1
ATOM 768 N N . GLU A 1 101 ? -7.746 10.911 11.770 1.00 89.56 101 GLU A N 1
ATOM 769 C CA . GLU A 1 101 ? -8.294 10.014 12.781 1.00 89.56 101 GLU A CA 1
ATOM 770 C C . GLU A 1 101 ? -9.529 10.637 13.441 1.00 89.56 101 GLU A C 1
ATOM 772 O O . GLU A 1 101 ? -9.480 11.759 13.946 1.00 89.56 101 GLU A O 1
ATOM 777 N N . ASP A 1 102 ? -10.631 9.884 13.485 1.00 93.25 102 ASP A N 1
ATOM 778 C CA . ASP A 1 102 ? -11.831 10.265 14.230 1.00 93.25 102 ASP A CA 1
ATOM 779 C C . ASP A 1 102 ? -11.861 9.539 15.578 1.00 93.25 102 ASP A C 1
ATOM 781 O O . ASP A 1 102 ? -12.241 8.372 15.681 1.00 93.25 102 ASP A O 1
ATOM 785 N N . LEU A 1 103 ? -11.451 10.252 16.626 1.00 92.75 103 LEU A N 1
ATOM 786 C CA . LEU A 1 103 ? -11.384 9.742 17.997 1.00 92.75 103 LEU A CA 1
ATOM 787 C C . LEU A 1 103 ? -12.677 9.984 18.798 1.00 92.75 103 LEU A C 1
ATOM 789 O O . LEU A 1 103 ? -12.675 9.848 20.018 1.00 92.75 103 LEU A O 1
ATOM 793 N N . SER A 1 104 ? -13.785 10.362 18.148 1.00 93.75 104 SER A N 1
ATOM 794 C CA . SER A 1 104 ? -15.062 10.622 18.834 1.00 93.75 104 SER A CA 1
ATOM 795 C C . SER A 1 104 ? -15.707 9.361 19.418 1.00 93.75 104 SER A C 1
ATOM 797 O O . SER A 1 104 ? -16.481 9.436 20.373 1.00 93.75 104 SER A O 1
ATOM 799 N N . SER A 1 105 ? -15.415 8.195 18.838 1.00 94.69 105 SER A N 1
ATOM 800 C CA . SER A 1 105 ? -15.837 6.890 19.341 1.00 94.69 105 SER A CA 1
ATOM 801 C C . SER A 1 105 ? -14.983 5.773 18.744 1.00 94.69 105 SER A C 1
ATOM 803 O O . SER A 1 105 ? -14.462 5.906 17.636 1.00 94.69 105 SER A O 1
ATOM 805 N N . LYS A 1 106 ? -14.942 4.615 19.415 1.00 94.56 106 LYS A N 1
ATOM 806 C CA . LYS A 1 106 ? -14.303 3.394 18.894 1.00 94.56 106 LYS A CA 1
ATOM 807 C C . LYS A 1 106 ? -14.794 3.039 17.489 1.00 94.56 106 LYS A C 1
ATOM 809 O O . LYS A 1 106 ? -14.006 2.689 16.619 1.00 94.56 106 LYS A O 1
ATOM 814 N N . ALA A 1 107 ? -16.104 3.139 17.258 1.00 95.62 107 ALA A N 1
ATOM 815 C CA . ALA A 1 107 ? -16.699 2.825 15.964 1.00 95.62 107 ALA A CA 1
ATOM 816 C C . ALA A 1 107 ? -16.258 3.811 14.873 1.00 95.62 107 ALA A C 1
ATOM 818 O O . ALA A 1 107 ? -15.954 3.383 13.763 1.00 95.62 107 ALA A O 1
ATOM 819 N N . ALA A 1 108 ? -16.208 5.111 15.180 1.00 95.50 108 ALA A N 1
ATOM 820 C CA . ALA A 1 108 ? -15.737 6.122 14.237 1.00 95.50 108 ALA A CA 1
ATOM 821 C C . ALA A 1 108 ? -14.261 5.902 13.874 1.00 95.50 108 ALA A C 1
ATOM 823 O O . ALA A 1 108 ? -13.933 5.855 12.688 1.00 95.50 108 ALA A O 1
ATOM 824 N N . TYR A 1 109 ? -13.417 5.634 14.875 1.00 95.62 109 TYR A N 1
ATOM 825 C CA . TYR A 1 109 ? -12.002 5.327 14.682 1.00 95.62 109 TYR A CA 1
ATOM 826 C C . TYR A 1 109 ? -11.798 4.099 13.787 1.00 95.62 109 TYR A C 1
ATOM 828 O O . TYR A 1 109 ? -11.147 4.193 12.748 1.00 95.62 109 TYR A O 1
ATOM 836 N N . VAL A 1 110 ? -12.418 2.963 14.134 1.00 96.50 110 VAL A N 1
ATOM 837 C CA . VAL A 1 110 ? -12.294 1.711 13.364 1.00 96.50 110 VAL A CA 1
ATOM 838 C C . VAL A 1 110 ? -12.825 1.873 11.938 1.00 96.50 110 VAL A C 1
ATOM 840 O O . VAL A 1 110 ? -12.216 1.390 10.987 1.00 96.50 110 VAL A O 1
ATOM 843 N N . ASN A 1 111 ? -13.946 2.572 11.750 1.00 96.38 111 ASN A N 1
ATOM 844 C CA . ASN A 1 111 ? -14.467 2.827 10.407 1.00 96.38 111 ASN A CA 1
ATOM 845 C C . ASN A 1 111 ? -13.512 3.704 9.583 1.00 96.38 111 ASN A C 1
ATOM 847 O O . ASN A 1 111 ? -13.344 3.463 8.387 1.00 96.38 111 ASN A O 1
ATOM 851 N N . GLY A 1 112 ? -12.888 4.702 10.213 1.00 95.94 112 GLY A N 1
ATOM 852 C CA . GLY A 1 112 ? -11.896 5.574 9.592 1.00 95.94 112 GLY A CA 1
ATOM 853 C C . GLY A 1 112 ? -10.649 4.815 9.139 1.00 95.94 112 GLY A C 1
ATOM 854 O O . GLY A 1 112 ? -10.273 4.910 7.970 1.00 95.94 112 GLY A O 1
ATOM 855 N N . THR A 1 113 ? -10.052 4.007 10.020 1.00 95.81 113 THR A N 1
ATOM 856 C CA . THR A 1 113 ? -8.851 3.220 9.692 1.00 95.81 113 THR A CA 1
ATOM 857 C C . THR A 1 113 ? -9.126 2.193 8.594 1.00 95.81 113 THR A C 1
ATOM 859 O O . THR A 1 113 ? -8.360 2.089 7.637 1.00 95.81 113 THR A O 1
ATOM 862 N N . LEU A 1 114 ? -10.264 1.493 8.645 1.00 97.62 114 LEU A N 1
ATOM 863 C CA . LEU A 1 114 ? -10.651 0.551 7.590 1.00 97.62 114 LEU A CA 1
ATOM 864 C C . LEU A 1 114 ? -10.943 1.248 6.254 1.00 97.62 114 LEU A C 1
ATOM 866 O O . LEU A 1 114 ? -10.714 0.664 5.193 1.00 97.62 114 LEU A O 1
ATOM 870 N N . ALA A 1 115 ? -11.427 2.492 6.273 1.00 97.00 115 ALA A N 1
ATOM 871 C CA . ALA A 1 115 ? -11.580 3.288 5.059 1.00 97.00 115 ALA A CA 1
ATOM 872 C C . ALA A 1 115 ? -10.225 3.722 4.467 1.00 97.00 115 ALA A C 1
ATOM 874 O O . ALA A 1 115 ? -10.118 3.834 3.240 1.00 97.00 115 ALA A O 1
ATOM 875 N N . ASP A 1 116 ? -9.205 3.942 5.302 1.00 97.44 116 ASP A N 1
ATOM 876 C CA . ASP A 1 116 ? -7.830 4.219 4.867 1.00 97.44 116 ASP A CA 1
ATOM 877 C C . ASP A 1 116 ? -7.193 2.985 4.201 1.00 97.44 116 ASP A C 1
ATOM 879 O O . ASP A 1 116 ? -6.743 3.065 3.056 1.00 97.44 116 ASP A O 1
ATOM 883 N N . GLU A 1 117 ? -7.278 1.811 4.839 1.00 97.81 117 GLU A N 1
ATOM 884 C CA . GLU A 1 117 ? -6.844 0.529 4.249 1.00 97.81 117 GLU A CA 1
ATOM 885 C C . GLU A 1 117 ? -7.573 0.224 2.937 1.00 97.81 117 GLU A C 1
ATOM 887 O O . GLU A 1 117 ? -6.984 -0.231 1.949 1.00 97.81 117 GLU A O 1
ATOM 892 N N . ALA A 1 118 ? -8.869 0.538 2.878 1.00 98.19 118 ALA A N 1
ATOM 893 C CA . ALA A 1 118 ? -9.640 0.394 1.658 1.00 98.19 118 ALA A CA 1
ATOM 894 C C . ALA A 1 118 ? -9.152 1.327 0.547 1.00 98.19 118 ALA A C 1
ATOM 896 O O . ALA A 1 118 ? -9.048 0.904 -0.606 1.00 98.19 118 ALA A O 1
ATOM 897 N N . ALA A 1 119 ? -8.824 2.582 0.865 1.00 98.00 119 ALA A N 1
ATOM 898 C CA . ALA A 1 119 ? -8.266 3.510 -0.109 1.00 98.00 119 ALA A CA 1
ATOM 899 C C . ALA A 1 119 ? -6.927 2.993 -0.661 1.00 98.00 119 ALA A C 1
ATOM 901 O O . ALA A 1 119 ? -6.729 3.022 -1.881 1.00 98.00 119 ALA A O 1
ATOM 902 N N . ALA A 1 120 ? -6.049 2.484 0.207 1.00 98.19 120 ALA A N 1
ATOM 903 C CA . ALA A 1 120 ? -4.769 1.886 -0.167 1.00 98.19 120 ALA A CA 1
ATOM 904 C C . ALA A 1 120 ? -4.930 0.634 -1.042 1.00 98.19 120 ALA A C 1
ATOM 906 O O . ALA A 1 120 ? -4.328 0.531 -2.118 1.00 98.19 120 ALA A O 1
ATOM 907 N N . THR A 1 121 ? -5.866 -0.241 -0.682 1.00 98.50 121 THR A N 1
ATOM 908 C CA . THR A 1 121 ? -6.228 -1.428 -1.466 1.00 98.50 121 THR A CA 1
ATOM 909 C C . THR A 1 121 ? -6.783 -1.055 -2.846 1.00 98.50 121 THR A C 1
ATOM 911 O O . THR A 1 121 ? -6.376 -1.631 -3.856 1.00 98.50 121 THR A O 1
ATOM 914 N N . MET A 1 122 ? -7.655 -0.042 -2.937 1.00 98.44 122 MET A N 1
ATOM 915 C CA . MET A 1 122 ? -8.151 0.469 -4.223 1.00 98.44 122 MET A CA 1
ATOM 916 C C . MET A 1 122 ? -7.012 0.976 -5.118 1.00 98.44 122 MET A C 1
ATOM 918 O O . MET A 1 122 ? -7.029 0.739 -6.326 1.00 98.44 122 MET A O 1
ATOM 922 N N . SER A 1 123 ? -6.022 1.673 -4.551 1.00 98.12 123 SER A N 1
ATOM 923 C CA . SER A 1 123 ? -4.850 2.133 -5.309 1.00 98.12 123 SER A CA 1
ATOM 924 C C . SER A 1 123 ? -3.988 0.970 -5.799 1.00 98.12 123 SER A C 1
ATOM 926 O O . SER A 1 123 ? -3.540 0.986 -6.948 1.00 98.12 123 SER A O 1
ATOM 928 N N . SER A 1 124 ? -3.820 -0.068 -4.978 1.00 98.12 124 SER A N 1
ATOM 929 C CA . SER A 1 124 ? -3.108 -1.290 -5.364 1.00 98.12 124 SER A CA 1
ATOM 930 C C . SER A 1 124 ? -3.801 -2.018 -6.518 1.00 98.12 124 SER A C 1
ATOM 932 O O . SER A 1 124 ? -3.149 -2.399 -7.491 1.00 98.12 124 SER A O 1
ATOM 934 N N . ILE A 1 125 ? -5.135 -2.129 -6.480 1.00 98.81 125 ILE A N 1
ATOM 935 C CA . ILE A 1 125 ? -5.926 -2.711 -7.577 1.00 98.81 125 ILE A CA 1
ATOM 936 C C . ILE A 1 125 ? -5.810 -1.863 -8.847 1.00 98.81 125 ILE A C 1
ATOM 938 O O . ILE A 1 125 ? -5.567 -2.406 -9.922 1.00 98.81 125 ILE A O 1
ATOM 942 N N . ARG A 1 126 ? -5.933 -0.532 -8.740 1.00 98.69 126 ARG A N 1
ATOM 943 C CA . ARG A 1 126 ? -5.727 0.379 -9.879 1.00 98.69 126 ARG A CA 1
ATOM 944 C C . ARG A 1 126 ? -4.355 0.155 -10.516 1.00 98.69 126 ARG A C 1
ATOM 946 O O . ARG A 1 126 ? -4.271 -0.023 -11.725 1.00 98.69 126 ARG A O 1
ATOM 953 N N . THR A 1 127 ? -3.303 0.136 -9.698 1.00 98.88 127 THR A N 1
ATOM 954 C CA . THR A 1 127 ? -1.917 -0.061 -10.147 1.00 98.88 127 THR A CA 1
ATOM 955 C C . THR A 1 127 ? -1.771 -1.383 -10.894 1.00 98.88 127 THR A C 1
ATOM 957 O O . THR A 1 127 ? -1.246 -1.406 -12.004 1.00 98.88 127 THR A O 1
ATOM 960 N N . GLN A 1 128 ? -2.294 -2.476 -10.335 1.00 98.81 128 GLN A N 1
ATOM 961 C CA . GLN A 1 128 ? -2.264 -3.788 -10.978 1.00 98.81 128 GLN A CA 1
ATOM 962 C C . GLN A 1 128 ? -2.979 -3.781 -12.339 1.00 98.81 128 GLN A C 1
ATOM 964 O O . GLN A 1 128 ? -2.418 -4.257 -13.328 1.00 98.81 128 GLN A O 1
ATOM 969 N N . ARG A 1 129 ? -4.167 -3.169 -12.422 1.00 98.75 129 ARG A N 1
ATOM 970 C CA . ARG A 1 129 ? -4.951 -3.088 -13.664 1.00 98.75 129 ARG A CA 1
ATOM 971 C C . ARG A 1 129 ? -4.279 -2.235 -14.728 1.00 98.75 129 ARG A C 1
ATOM 973 O O . ARG A 1 129 ? -4.283 -2.611 -15.895 1.00 98.75 129 ARG A O 1
ATOM 980 N N . GLU A 1 130 ? -3.689 -1.110 -14.339 1.00 98.88 130 GLU A N 1
ATOM 981 C CA . GLU A 1 130 ? -2.942 -0.251 -15.258 1.00 98.88 130 GLU A CA 1
ATOM 982 C C . GLU A 1 130 ? -1.695 -0.962 -15.796 1.00 98.88 130 GLU A C 1
ATOM 984 O O . GLU A 1 130 ? -1.436 -0.907 -16.998 1.00 98.88 130 GLU A O 1
ATOM 989 N N . ILE A 1 131 ? -0.961 -1.691 -14.946 1.00 98.88 131 ILE A N 1
ATOM 990 C CA . ILE A 1 131 ? 0.201 -2.472 -15.385 1.00 98.88 131 ILE A CA 1
ATOM 991 C C . ILE A 1 131 ? -0.218 -3.533 -16.403 1.00 98.88 131 ILE A C 1
ATOM 993 O O . ILE A 1 131 ? 0.402 -3.616 -17.465 1.00 98.88 131 ILE A O 1
ATOM 997 N N . LEU A 1 132 ? -1.280 -4.295 -16.121 1.00 98.75 132 LEU A N 1
ATOM 998 C CA . LEU A 1 132 ? -1.824 -5.291 -17.048 1.00 98.75 132 LEU A CA 1
ATOM 999 C C . LEU A 1 132 ? -2.273 -4.662 -18.372 1.00 98.75 132 LEU A C 1
ATOM 1001 O O . LEU A 1 132 ? -1.891 -5.138 -19.441 1.00 98.75 132 LEU A O 1
ATOM 1005 N N . ALA A 1 133 ? -3.031 -3.564 -18.314 1.00 98.69 133 ALA A N 1
ATOM 1006 C CA . ALA A 1 133 ? -3.512 -2.852 -19.498 1.00 98.69 133 ALA A CA 1
ATOM 1007 C C . ALA A 1 133 ? -2.364 -2.318 -20.372 1.00 98.69 133 ALA A C 1
ATOM 1009 O O . ALA A 1 133 ? -2.487 -2.269 -21.593 1.00 98.69 133 ALA A O 1
ATOM 1010 N N . ASN A 1 134 ? -1.224 -1.983 -19.762 1.00 98.69 134 ASN A N 1
ATOM 1011 C CA . ASN A 1 134 ? -0.010 -1.534 -20.443 1.00 98.69 134 ASN A CA 1
ATOM 1012 C C . ASN A 1 134 ? 0.988 -2.681 -20.721 1.00 98.69 134 ASN A C 1
ATOM 1014 O O . ASN A 1 134 ? 2.203 -2.460 -20.834 1.00 98.69 134 ASN A O 1
ATOM 1018 N N . GLY A 1 135 ? 0.497 -3.923 -20.817 1.00 98.38 135 GLY A N 1
ATOM 1019 C CA . GLY A 1 135 ? 1.271 -5.103 -21.220 1.00 98.38 135 GLY A CA 1
ATOM 1020 C C . GLY A 1 135 ? 2.345 -5.526 -20.216 1.00 98.38 135 GLY A C 1
ATOM 1021 O O . GLY A 1 135 ? 3.379 -6.070 -20.602 1.00 98.38 135 GLY A O 1
ATOM 1022 N N . GLY A 1 136 ? 2.175 -5.183 -18.942 1.00 98.44 136 GLY A N 1
ATOM 1023 C CA . GLY A 1 136 ? 3.001 -5.672 -17.845 1.00 98.44 136 GLY A CA 1
ATOM 1024 C C . GLY A 1 136 ? 2.471 -6.978 -17.243 1.00 98.44 136 GLY A C 1
ATOM 1025 O O . GLY A 1 136 ? 1.380 -7.428 -17.588 1.00 98.44 136 GLY A O 1
ATOM 1026 N N . PRO A 1 137 ? 3.249 -7.599 -16.344 1.00 98.56 137 PRO A N 1
ATOM 1027 C CA . PRO A 1 137 ? 2.820 -8.785 -15.614 1.00 98.56 137 PRO A CA 1
ATOM 1028 C C . PRO A 1 137 ? 1.771 -8.447 -14.548 1.00 98.56 137 PRO A C 1
ATOM 1030 O O . PRO A 1 137 ? 1.682 -7.312 -14.078 1.00 98.56 137 PRO A O 1
ATOM 1033 N N . ASP A 1 138 ? 1.034 -9.462 -14.103 1.00 98.44 138 ASP A N 1
ATOM 1034 C CA . ASP A 1 138 ? 0.186 -9.344 -12.921 1.00 98.44 138 ASP A CA 1
ATOM 1035 C C . ASP A 1 138 ? 1.053 -9.223 -11.655 1.00 98.44 138 ASP A C 1
ATOM 1037 O O . ASP A 1 138 ? 1.815 -10.134 -11.321 1.00 98.44 138 ASP A O 1
ATOM 1041 N N . ILE A 1 139 ? 0.948 -8.096 -10.946 1.00 98.31 139 ILE A N 1
ATOM 1042 C CA . ILE A 1 139 ? 1.615 -7.886 -9.648 1.00 98.31 139 ILE A CA 1
ATOM 1043 C C . ILE A 1 139 ? 0.805 -8.453 -8.467 1.00 98.31 139 ILE A C 1
ATOM 1045 O O . ILE A 1 139 ? 1.289 -8.465 -7.334 1.00 98.31 139 ILE A O 1
ATOM 1049 N N . GLY A 1 140 ? -0.417 -8.928 -8.729 1.00 97.56 140 GLY A N 1
ATOM 1050 C CA . GLY A 1 140 ? -1.379 -9.443 -7.763 1.00 97.56 140 GLY A CA 1
ATOM 1051 C C . GLY A 1 140 ? -2.046 -8.359 -6.913 1.00 97.56 140 GLY A C 1
ATOM 1052 O O . GLY A 1 140 ? -1.646 -7.195 -6.905 1.00 97.56 140 GLY A O 1
ATOM 1053 N N . VAL A 1 141 ? -3.019 -8.771 -6.100 1.00 96.50 141 VAL A N 1
ATOM 1054 C CA . VAL A 1 141 ? -3.648 -7.947 -5.053 1.00 96.50 141 VAL A CA 1
ATOM 1055 C C . VAL A 1 141 ? -3.339 -8.581 -3.698 1.00 96.50 141 VAL A C 1
ATOM 1057 O O . VAL A 1 141 ? -3.468 -9.794 -3.546 1.00 96.50 141 VAL A O 1
ATOM 1060 N N . ALA A 1 142 ? -2.867 -7.784 -2.739 1.00 92.00 142 ALA A N 1
ATOM 1061 C CA . ALA A 1 142 ? -2.532 -8.277 -1.407 1.00 92.00 142 ALA A CA 1
ATOM 1062 C C . ALA A 1 142 ? -3.797 -8.585 -0.590 1.00 92.00 142 ALA A C 1
ATOM 1064 O O . ALA A 1 142 ? -4.847 -7.985 -0.813 1.00 92.00 142 ALA A O 1
ATOM 1065 N N . GLY A 1 143 ? -3.656 -9.492 0.378 1.00 91.62 143 GLY A N 1
ATOM 1066 C CA . GLY A 1 143 ? -4.699 -9.807 1.349 1.00 91.62 143 GLY A CA 1
ATOM 1067 C C . GLY A 1 143 ? -5.475 -11.090 1.051 1.00 91.62 143 GLY A C 1
ATOM 1068 O O . GLY A 1 143 ? -5.602 -11.530 -0.095 1.00 91.62 143 GLY A O 1
ATOM 1069 N N . ALA A 1 144 ? -5.987 -11.713 2.110 1.00 93.25 144 ALA A N 1
ATOM 1070 C CA . ALA A 1 144 ? -6.763 -12.950 2.029 1.00 93.25 144 ALA A CA 1
ATOM 1071 C C . ALA A 1 144 ? -8.116 -12.754 1.320 1.00 93.25 144 ALA A C 1
ATOM 1073 O O . ALA A 1 144 ? -8.647 -13.694 0.729 1.00 93.25 144 ALA A O 1
ATOM 1074 N N . ASN A 1 145 ? -8.657 -11.532 1.337 1.00 96.31 145 ASN A N 1
ATOM 1075 C CA . ASN A 1 145 ? -9.966 -11.213 0.763 1.00 96.31 145 ASN A CA 1
ATOM 1076 C C . ASN A 1 145 ? -9.883 -10.551 -0.628 1.00 96.31 145 ASN A C 1
ATOM 1078 O O . ASN A 1 145 ? -10.836 -9.901 -1.065 1.00 96.31 145 ASN A O 1
ATOM 1082 N N . ALA A 1 146 ? -8.787 -10.761 -1.369 1.00 96.75 146 ALA A N 1
ATOM 1083 C CA . ALA A 1 146 ? -8.539 -10.161 -2.686 1.00 96.75 146 ALA A CA 1
ATOM 1084 C C . ALA A 1 146 ? -9.697 -10.306 -3.696 1.00 96.75 146 ALA A C 1
ATOM 1086 O O . ALA A 1 146 ? -9.942 -9.397 -4.493 1.00 96.75 146 ALA A O 1
ATOM 1087 N N . ALA A 1 147 ? -10.440 -11.418 -3.663 1.00 97.62 147 ALA A N 1
ATOM 1088 C CA . ALA A 1 147 ? -11.612 -11.613 -4.521 1.00 97.62 147 ALA A CA 1
ATOM 1089 C C . ALA A 1 147 ? -12.742 -10.615 -4.202 1.00 97.62 147 ALA A C 1
ATOM 1091 O O . ALA A 1 147 ? -13.322 -10.025 -5.114 1.00 97.62 147 ALA A O 1
ATOM 1092 N N . ALA A 1 148 ? -13.019 -10.376 -2.916 1.00 98.38 148 ALA A N 1
ATOM 1093 C CA . ALA A 1 148 ? -14.013 -9.396 -2.486 1.00 98.38 148 ALA A CA 1
ATOM 1094 C C . ALA A 1 148 ? -13.578 -7.968 -2.843 1.00 98.38 148 ALA A C 1
ATOM 1096 O O . ALA A 1 148 ? -14.405 -7.165 -3.278 1.00 98.38 148 ALA A O 1
ATOM 1097 N N . TYR A 1 149 ? -12.279 -7.666 -2.731 1.00 98.56 149 TYR A N 1
ATOM 1098 C CA . TYR A 1 149 ? -11.758 -6.352 -3.105 1.00 98.56 149 TYR A CA 1
ATOM 1099 C C . TYR A 1 149 ? -11.920 -6.065 -4.592 1.00 98.56 149 TYR A C 1
ATOM 1101 O O . TYR A 1 149 ? -12.390 -4.992 -4.967 1.00 98.56 149 TYR A O 1
ATOM 1109 N N . ASN A 1 150 ? -11.586 -7.042 -5.437 1.00 98.62 150 ASN A N 1
ATOM 1110 C CA . ASN A 1 150 ? -11.759 -6.909 -6.878 1.00 98.62 150 ASN A CA 1
ATOM 1111 C C . ASN A 1 150 ? -13.229 -6.752 -7.262 1.00 98.62 150 ASN A C 1
ATOM 1113 O O . ASN A 1 150 ? -13.534 -5.853 -8.037 1.00 98.62 150 ASN A O 1
ATOM 1117 N N . ALA A 1 151 ? -14.140 -7.528 -6.668 1.00 98.62 151 ALA A N 1
ATOM 1118 C CA . ALA A 1 151 ? -15.571 -7.397 -6.937 1.00 98.62 151 ALA A CA 1
ATOM 1119 C C . ALA A 1 151 ? -16.115 -6.001 -6.569 1.00 98.62 151 ALA A C 1
ATOM 1121 O O . ALA A 1 151 ? -16.877 -5.403 -7.331 1.00 98.62 151 ALA A O 1
ATOM 1122 N N . ALA A 1 152 ? -15.696 -5.450 -5.424 1.00 98.75 152 ALA A N 1
ATOM 1123 C CA . ALA A 1 152 ? -16.058 -4.091 -5.022 1.00 98.75 152 ALA A CA 1
ATOM 1124 C C . ALA A 1 152 ? -15.485 -3.036 -5.984 1.00 98.75 152 ALA A C 1
ATOM 1126 O O . ALA A 1 152 ? -16.189 -2.105 -6.381 1.00 98.75 152 ALA A O 1
ATOM 1127 N N . TYR A 1 153 ? -14.227 -3.202 -6.399 1.00 98.75 153 TYR A N 1
ATOM 1128 C CA . TYR A 1 153 ? -13.582 -2.300 -7.346 1.00 98.75 153 TYR A CA 1
ATOM 1129 C C . TYR A 1 153 ? -14.217 -2.374 -8.743 1.00 98.75 153 TYR A C 1
ATOM 1131 O O . TYR A 1 153 ? -14.432 -1.342 -9.369 1.00 98.75 153 TYR A O 1
ATOM 1139 N N . ASP A 1 154 ? -14.584 -3.563 -9.223 1.00 98.75 154 ASP A N 1
ATOM 1140 C CA . ASP A 1 154 ? -15.296 -3.745 -10.494 1.00 98.75 154 ASP A CA 1
ATOM 1141 C C . ASP A 1 154 ? -16.637 -3.026 -10.495 1.00 98.75 154 ASP A C 1
ATOM 1143 O O . ASP A 1 154 ? -16.980 -2.354 -11.467 1.00 98.75 154 ASP A O 1
ATOM 1147 N N . LYS A 1 155 ? -17.372 -3.108 -9.383 1.00 98.69 155 LYS A N 1
ATOM 1148 C CA . LYS A 1 155 ? -18.614 -2.358 -9.218 1.00 98.69 155 LYS A CA 1
ATOM 1149 C C . LYS A 1 155 ? -18.370 -0.848 -9.263 1.00 98.69 155 LYS A C 1
ATOM 1151 O O . LYS A 1 155 ? -19.078 -0.151 -9.984 1.00 98.69 155 LYS A O 1
ATOM 1156 N N . PHE A 1 156 ? -17.324 -0.365 -8.594 1.00 98.62 156 PHE A N 1
ATOM 1157 C CA . PHE A 1 156 ? -16.904 1.034 -8.691 1.00 98.62 156 PHE A CA 1
ATOM 1158 C C . PHE A 1 156 ? -16.577 1.469 -10.122 1.00 98.62 156 PHE A C 1
ATOM 1160 O O . PHE A 1 156 ? -16.955 2.567 -10.519 1.00 98.62 156 PHE A O 1
ATOM 1167 N N . MET A 1 157 ? -15.930 0.622 -10.923 1.00 98.19 157 MET A N 1
ATOM 1168 C CA . MET A 1 157 ? -15.652 0.943 -12.328 1.00 98.19 157 MET A CA 1
ATOM 1169 C C . MET A 1 157 ? -16.925 1.057 -13.181 1.00 98.19 157 MET A C 1
ATOM 1171 O O . MET A 1 157 ? -16.891 1.696 -14.230 1.00 98.19 157 MET A O 1
ATOM 1175 N N . GLN A 1 158 ? -18.036 0.456 -12.747 1.00 98.25 158 GLN A N 1
ATOM 1176 C CA . GLN A 1 158 ? -19.327 0.525 -13.437 1.00 98.25 158 GLN A CA 1
ATOM 1177 C C . GLN A 1 158 ? -20.159 1.736 -13.004 1.00 98.25 158 GLN A C 1
ATOM 1179 O O . GLN A 1 158 ? 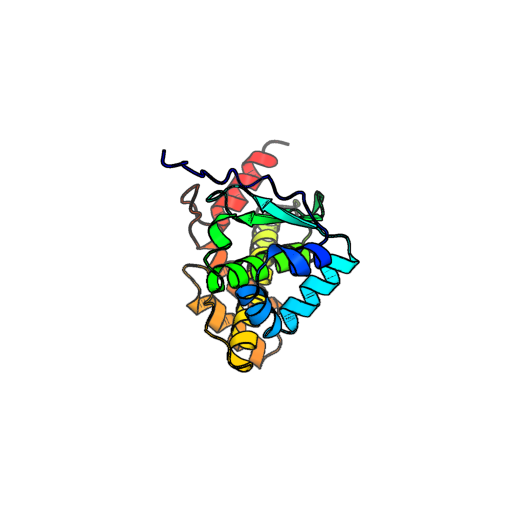-20.813 2.351 -13.842 1.00 98.25 158 GLN A O 1
ATOM 1184 N N . ASP A 1 159 ? -20.170 2.063 -11.709 1.00 98.12 159 ASP A N 1
ATOM 1185 C CA . ASP A 1 159 ? -21.081 3.067 -11.141 1.00 98.12 159 ASP A CA 1
ATOM 1186 C C . ASP A 1 159 ? -20.403 4.355 -10.645 1.00 98.12 159 ASP A C 1
ATOM 1188 O O . ASP A 1 159 ? -21.088 5.321 -10.310 1.00 98.12 159 ASP A O 1
ATOM 1192 N N . GLY A 1 160 ? -19.071 4.396 -10.597 1.00 97.94 160 GLY A N 1
ATOM 1193 C CA . GLY A 1 160 ? -18.292 5.537 -10.113 1.00 97.94 160 GLY A CA 1
ATOM 1194 C C . GLY A 1 160 ? -18.384 5.775 -8.600 1.00 97.94 160 GLY A C 1
ATOM 1195 O O . GLY A 1 160 ? -17.830 6.757 -8.099 1.00 97.94 160 GLY A O 1
ATOM 1196 N N . ASN A 1 161 ? -19.042 4.898 -7.835 1.00 98.12 161 ASN A N 1
ATOM 1197 C CA . ASN A 1 161 ? -19.289 5.100 -6.411 1.00 98.12 161 ASN A CA 1
ATOM 1198 C C . ASN A 1 161 ? -18.090 4.670 -5.551 1.00 98.12 161 ASN A C 1
ATOM 1200 O O . ASN A 1 161 ? -18.051 3.599 -4.938 1.00 98.12 161 ASN A O 1
ATOM 1204 N N . ALA A 1 162 ? -17.093 5.551 -5.472 1.00 96.56 162 ALA A N 1
ATOM 1205 C CA . ALA A 1 162 ? -15.880 5.302 -4.698 1.00 96.56 162 ALA A CA 1
ATOM 1206 C C . ALA A 1 162 ? -16.145 5.128 -3.189 1.00 96.56 162 ALA A C 1
ATOM 1208 O O . ALA A 1 162 ? -15.385 4.433 -2.517 1.00 96.56 162 ALA A O 1
ATOM 1209 N N . ALA A 1 163 ? -17.198 5.749 -2.644 1.00 96.69 163 ALA A N 1
ATOM 1210 C CA . ALA A 1 163 ? -17.550 5.621 -1.229 1.00 96.69 163 ALA A CA 1
ATOM 1211 C C . ALA A 1 163 ? -18.072 4.213 -0.908 1.00 96.69 163 ALA A C 1
ATOM 1213 O O . ALA A 1 163 ? -17.586 3.587 0.032 1.00 96.69 163 ALA A O 1
ATOM 1214 N N . ALA A 1 164 ? -18.982 3.685 -1.733 1.00 98.12 164 ALA A N 1
ATOM 1215 C CA . ALA A 1 164 ? -19.479 2.318 -1.592 1.00 98.12 164 ALA A CA 1
ATOM 1216 C C . ALA A 1 164 ? -18.358 1.281 -1.758 1.00 98.12 164 ALA A C 1
ATOM 1218 O O . ALA A 1 164 ? -18.305 0.300 -1.020 1.00 98.12 164 ALA A O 1
ATOM 1219 N N . CYS A 1 165 ? -17.421 1.523 -2.679 1.00 98.50 165 CYS A N 1
ATOM 1220 C CA . CYS A 1 165 ? -16.246 0.671 -2.850 1.00 98.50 165 CYS A CA 1
ATOM 1221 C C . CYS A 1 165 ? -15.347 0.660 -1.614 1.00 98.50 165 CYS A C 1
ATOM 1223 O O . CYS A 1 165 ? -15.027 -0.415 -1.110 1.00 98.50 165 CYS A O 1
ATOM 1225 N N . ARG A 1 166 ? -15.008 1.840 -1.070 1.00 97.75 166 ARG A N 1
ATOM 1226 C CA . ARG A 1 166 ? -14.230 1.933 0.173 1.00 97.75 166 ARG A CA 1
ATOM 1227 C C . ARG A 1 166 ? -14.923 1.224 1.327 1.00 97.75 166 ARG A C 1
ATOM 1229 O O . ARG A 1 166 ? -14.271 0.490 2.056 1.00 97.75 166 ARG A O 1
ATOM 1236 N N . GLN A 1 167 ? -16.236 1.390 1.464 1.00 97.88 167 GLN A N 1
ATOM 1237 C CA . GLN A 1 167 ? -17.001 0.703 2.499 1.00 97.88 167 GLN A CA 1
ATOM 1238 C C . GLN A 1 167 ? -16.936 -0.823 2.331 1.00 97.88 167 GLN A C 1
ATOM 1240 O O . GLN A 1 167 ? -16.644 -1.534 3.289 1.00 97.88 167 GLN A O 1
ATOM 1245 N N . ALA A 1 168 ? -17.177 -1.337 1.123 1.00 98.44 168 ALA A N 1
ATOM 1246 C CA . ALA A 1 168 ? -17.168 -2.774 0.860 1.00 98.44 168 ALA A CA 1
ATOM 1247 C C . ALA A 1 168 ? -15.779 -3.398 1.074 1.00 98.44 168 ALA A C 1
ATOM 1249 O O . ALA A 1 168 ? -15.666 -4.446 1.713 1.00 98.44 168 ALA A O 1
ATOM 1250 N N . ILE A 1 169 ? -14.724 -2.735 0.589 1.00 98.69 169 ILE A N 1
ATOM 1251 C CA . ILE A 1 169 ? -13.342 -3.169 0.803 1.00 98.69 169 ILE A CA 1
ATOM 1252 C C . ILE A 1 169 ? -12.987 -3.090 2.287 1.00 98.69 169 ILE A C 1
ATOM 1254 O O . ILE A 1 169 ? -12.477 -4.069 2.812 1.00 98.69 169 ILE A O 1
ATOM 1258 N N . GLY A 1 170 ? -13.314 -1.999 2.983 1.00 98.12 170 GLY A N 1
ATOM 1259 C CA . GLY A 1 170 ? -13.023 -1.836 4.411 1.00 98.12 170 GLY A CA 1
ATOM 1260 C C . GLY A 1 170 ? -13.683 -2.915 5.273 1.00 98.12 170 GLY A C 1
ATOM 1261 O O . GLY A 1 170 ? -13.043 -3.479 6.154 1.00 98.12 170 GLY A O 1
ATOM 1262 N N . VAL A 1 171 ? -14.928 -3.297 4.965 1.00 97.88 171 VAL A N 1
ATOM 1263 C CA . VAL A 1 171 ? -15.620 -4.412 5.639 1.00 97.88 171 VAL A CA 1
ATOM 1264 C C . VAL A 1 171 ? -14.934 -5.756 5.386 1.00 97.88 171 VAL A C 1
ATOM 1266 O O . VAL A 1 171 ? -14.872 -6.594 6.285 1.00 97.88 171 VAL A O 1
ATOM 1269 N N . ALA A 1 172 ? -14.452 -6.002 4.167 1.00 98.06 172 ALA A N 1
ATOM 1270 C CA . ALA A 1 172 ? -13.718 -7.224 3.854 1.00 98.06 172 ALA A CA 1
ATOM 1271 C C . ALA A 1 172 ? -12.318 -7.224 4.496 1.00 98.06 172 ALA A C 1
ATOM 1273 O O . ALA A 1 172 ? -11.903 -8.243 5.042 1.00 98.06 172 ALA A O 1
ATOM 1274 N N . PHE A 1 173 ? -11.637 -6.079 4.512 1.00 97.94 173 PHE A N 1
ATOM 1275 C CA . PHE A 1 173 ? -10.313 -5.908 5.105 1.00 97.94 173 PHE A CA 1
ATOM 1276 C C . PHE A 1 173 ? -10.343 -6.045 6.619 1.00 97.94 173 PHE A C 1
ATOM 1278 O O . PHE A 1 173 ? -9.512 -6.739 7.192 1.00 97.94 173 PHE A O 1
ATOM 1285 N N . GLY A 1 174 ? -11.371 -5.501 7.273 1.00 97.00 174 GLY A N 1
ATOM 1286 C CA . GLY A 1 174 ? -11.561 -5.641 8.714 1.00 97.00 174 GLY A CA 1
ATOM 1287 C C . GLY A 1 174 ? -11.667 -7.090 9.195 1.00 97.00 174 GLY A C 1
ATOM 1288 O O . GLY A 1 174 ? -11.472 -7.329 10.379 1.00 97.00 174 GLY A O 1
ATOM 1289 N N . LYS A 1 175 ? -11.933 -8.051 8.297 1.00 96.75 175 LYS A N 1
ATOM 1290 C CA . LYS A 1 175 ? -11.973 -9.496 8.585 1.00 96.75 175 LYS A CA 1
ATOM 1291 C C . LYS A 1 175 ? -10.643 -10.209 8.335 1.00 96.75 175 LYS A C 1
ATOM 1293 O O . LYS A 1 175 ? -10.540 -11.397 8.633 1.00 96.75 175 LYS A O 1
ATOM 1298 N N . GLU A 1 176 ? -9.658 -9.540 7.738 1.00 95.31 176 GLU A N 1
ATOM 1299 C CA . GLU A 1 176 ? -8.317 -10.105 7.606 1.00 95.31 176 GLU A CA 1
ATOM 1300 C C . GLU A 1 176 ? -7.646 -10.228 8.968 1.00 95.31 176 GLU A C 1
ATOM 1302 O O . GLU A 1 176 ? -7.949 -9.473 9.889 1.00 95.31 176 GLU A O 1
ATOM 1307 N N . ILE A 1 177 ? -6.740 -11.197 9.082 1.00 94.56 177 ILE A N 1
ATOM 1308 C CA . ILE A 1 177 ? -6.033 -11.504 10.320 1.00 94.56 177 ILE A CA 1
ATOM 1309 C C . ILE A 1 177 ? -4.652 -10.859 10.286 1.00 94.56 177 ILE A C 1
ATOM 1311 O O . ILE A 1 177 ? -3.876 -11.085 9.354 1.00 94.56 177 ILE A O 1
ATOM 1315 N N . THR A 1 178 ? -4.334 -10.080 11.315 1.00 88.44 178 THR A N 1
ATOM 1316 C CA . THR A 1 178 ? -3.009 -9.488 11.484 1.00 88.44 178 THR A CA 1
ATOM 1317 C C . THR A 1 178 ? -1.966 -10.584 11.709 1.00 88.44 178 THR A C 1
ATOM 1319 O O . THR A 1 178 ? -2.187 -11.570 12.416 1.00 88.44 178 THR A O 1
ATOM 1322 N N . SER A 1 179 ? -0.782 -10.419 11.128 1.00 84.19 179 SER A N 1
ATOM 1323 C CA . SER A 1 179 ? 0.292 -11.413 11.245 1.00 84.19 179 SER A CA 1
ATOM 1324 C C . SER A 1 179 ? 0.994 -11.406 12.608 1.00 84.19 179 SER A C 1
ATOM 1326 O O . SER A 1 179 ? 1.651 -12.384 12.958 1.00 84.19 179 SER A O 1
ATOM 1328 N N . ASN A 1 180 ? 0.881 -10.316 13.368 1.00 80.75 180 ASN A N 1
ATOM 1329 C CA . ASN A 1 180 ? 1.589 -10.095 14.629 1.00 80.75 180 ASN A CA 1
ATOM 1330 C C . ASN A 1 180 ? 0.739 -10.394 15.874 1.00 80.75 180 ASN A C 1
ATOM 1332 O O . ASN A 1 180 ? 1.276 -10.910 16.850 1.00 80.75 180 ASN A O 1
ATOM 1336 N N . THR A 1 181 ? -0.560 -10.079 15.855 1.00 88.31 181 THR A N 1
ATOM 1337 C CA . THR A 1 181 ? -1.466 -10.295 16.997 1.00 88.31 181 THR A CA 1
ATOM 1338 C C . THR A 1 181 ? -2.456 -11.432 16.767 1.00 88.31 181 THR A C 1
ATOM 1340 O O . THR A 1 181 ? -3.035 -11.924 17.733 1.00 88.31 181 THR A O 1
ATOM 1343 N N . GLY A 1 182 ? -2.652 -11.871 15.517 1.00 92.19 182 GLY A N 1
ATOM 1344 C CA . GLY A 1 182 ? -3.616 -12.920 15.173 1.00 92.19 182 GLY A CA 1
ATOM 1345 C C . GLY A 1 182 ? -5.077 -12.485 15.323 1.00 92.19 182 GLY A C 1
ATOM 1346 O O . GLY A 1 182 ? -5.972 -13.327 15.304 1.00 92.19 182 GLY A O 1
ATOM 1347 N N . GLN A 1 183 ? -5.321 -11.184 15.488 1.00 94.31 183 GLN A N 1
ATOM 1348 C CA . GLN A 1 183 ? -6.653 -10.597 15.612 1.00 94.31 183 GLN A CA 1
ATOM 1349 C C . GLN A 1 183 ? -7.177 -10.199 14.236 1.00 94.31 183 GLN A C 1
ATOM 1351 O O . GLN A 1 183 ? -6.395 -10.017 13.301 1.00 94.31 183 GLN A O 1
ATOM 1356 N N . THR A 1 184 ? -8.492 -10.016 14.110 1.00 96.75 184 THR A N 1
ATOM 1357 C CA . THR A 1 184 ? -9.009 -9.338 12.920 1.00 96.75 184 THR A CA 1
ATOM 1358 C C . THR A 1 184 ? -8.500 -7.895 12.893 1.00 96.75 184 THR A C 1
ATOM 1360 O O . THR A 1 184 ? -8.262 -7.309 13.949 1.00 96.75 184 THR A O 1
ATOM 1363 N N . TYR A 1 185 ? -8.333 -7.288 11.718 1.00 95.62 185 TYR A N 1
ATOM 1364 C CA . TYR A 1 185 ? -7.952 -5.872 11.642 1.00 95.62 185 TYR A CA 1
ATOM 1365 C C . TYR A 1 185 ? -8.961 -4.962 12.359 1.00 95.62 185 TYR A C 1
ATOM 1367 O O . TYR A 1 185 ? -8.558 -4.002 13.014 1.00 95.62 185 TYR A O 1
ATOM 1375 N N . ALA A 1 186 ? -10.259 -5.281 12.299 1.00 96.00 186 ALA A N 1
ATOM 1376 C CA . ALA A 1 186 ? -11.281 -4.541 13.036 1.00 96.00 186 ALA A CA 1
ATOM 1377 C C . ALA A 1 186 ? -11.066 -4.619 14.559 1.00 96.00 186 ALA A C 1
ATOM 1379 O O . ALA A 1 186 ? -11.125 -3.591 15.237 1.00 96.00 186 ALA A O 1
ATOM 1380 N N . ASP A 1 187 ? -10.765 -5.810 15.086 1.00 96.19 187 ASP A N 1
ATOM 1381 C CA . ASP A 1 187 ? -10.462 -5.993 16.509 1.00 96.19 187 ASP A CA 1
ATOM 1382 C C . ASP A 1 187 ? -9.142 -5.327 16.889 1.00 96.19 187 ASP A C 1
ATOM 1384 O O . ASP A 1 187 ? -9.068 -4.674 17.922 1.00 96.19 187 ASP A O 1
ATOM 1388 N N . TYR A 1 188 ? -8.117 -5.429 16.043 1.00 95.19 188 TYR A N 1
ATOM 1389 C CA . TYR A 1 188 ? -6.811 -4.819 16.273 1.00 95.19 188 TYR A CA 1
ATOM 1390 C C . TYR A 1 188 ? -6.914 -3.298 16.447 1.00 95.19 188 TYR A C 1
ATOM 1392 O O . TYR A 1 188 ? -6.469 -2.765 17.464 1.00 95.19 188 TYR A O 1
ATOM 1400 N N . TYR A 1 189 ? -7.558 -2.595 15.507 1.00 94.81 189 TYR A N 1
ATOM 1401 C CA . TYR A 1 189 ? -7.776 -1.149 15.637 1.00 94.81 189 TYR A CA 1
ATOM 1402 C C . TYR A 1 189 ? -8.702 -0.814 16.807 1.00 94.81 189 TYR A C 1
ATOM 1404 O O . TYR A 1 189 ? -8.488 0.172 17.510 1.00 94.81 189 TYR A O 1
ATOM 1412 N N . GLY A 1 190 ? -9.719 -1.643 17.043 1.00 95.38 190 GLY A N 1
ATOM 1413 C CA . GLY A 1 190 ? -10.631 -1.457 18.161 1.00 95.38 190 GLY A CA 1
ATOM 1414 C C . GLY A 1 190 ? -9.942 -1.574 19.523 1.00 95.38 190 GLY A C 1
ATOM 1415 O O . GLY A 1 190 ? -10.219 -0.775 20.412 1.00 95.38 190 GLY A O 1
ATOM 1416 N N . ASN A 1 191 ? -9.050 -2.548 19.684 1.00 93.69 191 ASN A N 1
ATOM 1417 C CA . ASN A 1 191 ? -8.294 -2.773 20.912 1.00 93.69 191 ASN A CA 1
ATOM 1418 C C . ASN A 1 191 ? -7.261 -1.667 21.129 1.00 93.69 191 ASN A C 1
ATOM 1420 O O . ASN A 1 191 ? -7.131 -1.180 22.247 1.00 93.69 191 ASN A O 1
ATOM 1424 N N . TRP A 1 192 ? -6.601 -1.199 20.063 1.00 92.06 192 TRP A N 1
ATOM 1425 C CA . TRP A 1 192 ? -5.719 -0.035 20.152 1.00 92.06 192 TRP A CA 1
ATOM 1426 C C . TRP A 1 192 ? -6.462 1.209 20.655 1.00 92.06 192 TRP A C 1
ATOM 1428 O O . TRP A 1 192 ? -5.961 1.907 21.534 1.00 92.06 192 TRP A O 1
ATOM 1438 N N . TYR A 1 193 ? -7.673 1.466 20.145 1.00 92.44 193 TYR A N 1
ATOM 1439 C CA . TYR A 1 193 ? -8.495 2.583 20.617 1.00 92.44 193 TYR A CA 1
ATOM 1440 C C . TYR A 1 193 ? -8.793 2.459 22.115 1.00 92.44 193 TYR A C 1
ATOM 1442 O O . TYR A 1 193 ? -8.661 3.435 22.854 1.00 92.44 193 TYR A O 1
ATOM 1450 N N . ASP A 1 194 ? -9.160 1.260 22.572 1.00 92.50 194 ASP A N 1
ATOM 1451 C CA . ASP A 1 194 ? -9.443 1.031 23.985 1.00 92.50 194 ASP A CA 1
ATOM 1452 C C . ASP A 1 194 ? -8.190 1.245 24.852 1.00 92.50 194 ASP A C 1
ATOM 1454 O O . ASP A 1 194 ? -8.250 1.923 25.874 1.00 92.50 194 ASP A O 1
ATOM 1458 N N . GLU A 1 195 ? -7.027 0.749 24.436 1.00 89.12 195 GLU A N 1
ATOM 1459 C CA . GLU A 1 195 ? -5.773 0.927 25.180 1.00 89.12 195 GLU A CA 1
ATOM 1460 C C . GLU A 1 195 ? -5.317 2.392 25.240 1.00 89.12 195 GLU A C 1
ATOM 1462 O O . GLU A 1 195 ? -4.859 2.863 26.284 1.00 89.12 195 GLU A O 1
ATOM 1467 N N . ALA A 1 196 ? -5.448 3.127 24.134 1.00 85.75 196 ALA A N 1
ATOM 1468 C CA . ALA A 1 196 ? -4.997 4.510 24.042 1.00 85.75 196 ALA A CA 1
ATOM 1469 C C . ALA A 1 196 ? -5.980 5.512 24.682 1.00 85.75 196 ALA A C 1
ATOM 1471 O O . ALA A 1 196 ? -5.547 6.571 25.154 1.00 85.75 196 ALA A O 1
ATOM 1472 N N . TYR A 1 197 ? -7.284 5.192 24.718 1.00 80.12 197 TYR A N 1
ATOM 1473 C CA . TYR A 1 197 ? -8.334 6.157 25.070 1.00 80.12 197 TYR A CA 1
ATOM 1474 C C . TYR A 1 197 ? -9.416 5.669 26.047 1.00 80.12 197 TYR A C 1
ATOM 1476 O O . TYR A 1 197 ? -10.117 6.522 26.588 1.00 80.12 197 TYR A O 1
ATOM 1484 N N . ALA A 1 198 ? -9.557 4.376 26.371 1.00 62.25 198 ALA A N 1
ATOM 1485 C CA . ALA A 1 198 ? -10.607 3.907 27.298 1.00 62.25 198 ALA A CA 1
ATOM 1486 C C . ALA A 1 198 ? -10.329 4.179 28.794 1.00 62.25 198 ALA A C 1
ATOM 1488 O O . ALA A 1 198 ? -11.011 3.627 29.657 1.00 62.25 198 ALA A O 1
ATOM 1489 N N . LEU A 1 199 ? -9.366 5.046 29.128 1.00 47.47 199 LEU A N 1
ATOM 1490 C CA . LEU A 1 199 ? -9.059 5.453 30.507 1.00 47.47 199 LEU A CA 1
ATOM 1491 C C . LEU A 1 199 ? -8.881 6.975 30.685 1.00 47.47 199 LEU A C 1
ATOM 1493 O O . LEU A 1 199 ? -8.109 7.407 31.543 1.00 47.47 199 LEU A O 1
ATOM 1497 N N . LYS A 1 200 ? -9.593 7.801 29.911 1.00 45.25 200 LYS A N 1
ATOM 1498 C CA . LYS A 1 200 ? -9.727 9.239 30.206 1.00 45.25 200 LYS A CA 1
ATOM 1499 C C . LYS A 1 200 ? -11.168 9.631 30.481 1.00 45.25 200 LYS A C 1
ATOM 1501 O O . LYS A 1 200 ? -12.038 9.256 29.669 1.00 45.25 200 LYS A O 1
#

pLDDT: mean 92.06, std 13.91, range [37.09, 98.88]

Sequence (200 aa):
MSVNISAVRRPVVPAPVTDFMASEVGEDVSRLIGKSPGLLADLKKLGVSGWKIQYGEAGKGSFANRNDQMITLDASLQSRPLKYVQVLSHEVRHAAYPYEEDLSSKAAYVNGTLADEAAATMSSIRTQREILANGGPDIGVAGANAAAYNAAYDKFMQDGNAAACRQAIGVAFGKEITSNTGQTYADYYGNWYDEAYALK

Radius of gyration: 17.89 Å; chains: 1; bounding box: 63×34×52 Å

Organism: NCBI:txid2728839